Protein AF-A0A7S0NUL5-F1 (afdb_monomer_lite)

Foldseek 3Di:
DDDDDDDPPPPDDPDDQADWDQDPVRATQAAQLFFADDQDPVRAGHGSRAQAVVSLVNLVCQQVVDPDHLVSHDPNNNVNQCQLLPPDGRHNVSSVQSVLLNVFLDWGFPDWDWDCVVFAAQDPFWTKIKTFTAGSNRWQADDQKWKKKKKQAQADKDWPFWAWDDQPPFDPSITMTTFDDPDRRMTMTIIAGPRGDHAQDKIFMKMKMAGADPVRDTDLSNIRTRQFGRRCSTVVVVGYDDGPDMDTHHHDDDPPDPPPDPPDPDPDDDDDDDDDDDDDDDDDDDDDDDDDDDDD

pLDDT: mean 85.85, std 15.14, range [36.53, 98.69]

Secondary structure (DSSP, 8-state):
--PPP--------PPPPPPPEEPTTS-EE-STT----PBPTTSPBPP-S---HHHHHHHHHHHTTSS--GGGB-HHHHTTS-SS---SS--HHHHHHHHHHHTTS--EEEEEEEE-TT--TT--PPEEEEEEEE-TTSPBP-SSEEEEEEEE-SSPEEEEESEEE--TTPPTTEEEEEPEEEETTEEEEEEEETT-PPTT-EEEEEEEEEE--TTS---GGGEEEES---SHHHHTTT-----SEEEE-PPPPPP-PPPPPPPPPPPPPPPPPPPPPPPPPPPPPPPPPPPPPPP-

Radius of gyration: 41.22 Å; chains: 1; bounding box: 89×115×152 Å

Organism: NCBI:txid127549

Sequence (296 aa):
SSVKPSASRHRSRRRLAPTCSVASDGCQSGRYGDLAGAVGTDGRILTDCDFTAIDVLVAQVLSYNRTLFAQDLCPFSQTQLDPDRDGIPATLRDSRYLQLTVARKFRFLANATLDCSNVFGRSQNDAVVTVLLLDDQTEPVTSRTTVRMELDVADELVYSVGSSITVPGSRVGSAFAAAASVEPGVFSIAARPSGGWIASSMFRVAILVETFTFSGTSEALRRFPFLGSSDPIYSSLGYSFEPLLSCNVPPASPPSIPPSLPPVAPPPSPPPSSPPSPLPPPPSPPPPSPPPSPPP

Structure (mmCIF, N/CA/C/O backbone):
data_AF-A0A7S0NUL5-F1
#
_entry.id   AF-A0A7S0NUL5-F1
#
loop_
_atom_site.group_PDB
_atom_site.id
_atom_site.type_symbol
_atom_site.label_atom_id
_atom_site.label_alt_id
_atom_site.label_comp_id
_atom_site.label_asym_id
_atom_site.label_entity_id
_atom_site.label_seq_id
_atom_site.pdbx_PDB_ins_code
_atom_site.Cartn_x
_atom_site.Cartn_y
_atom_site.Cartn_z
_atom_site.occupancy
_atom_site.B_iso_or_equiv
_atom_site.auth_seq_id
_atom_site.auth_comp_id
_atom_site.auth_asym_id
_atom_site.auth_atom_id
_atom_site.pdbx_PDB_model_num
ATOM 1 N N . SER A 1 1 ? -56.237 34.164 5.771 1.00 43.00 1 SER A N 1
ATOM 2 C CA . SER A 1 1 ? -56.060 32.729 5.490 1.00 43.00 1 SER A CA 1
ATOM 3 C C . SER A 1 1 ? -54.811 32.522 4.658 1.00 43.00 1 SER A C 1
ATOM 5 O O . SER A 1 1 ? -54.800 32.934 3.510 1.00 43.00 1 SER A O 1
ATOM 7 N N . SER A 1 2 ? -53.746 31.962 5.231 1.00 36.53 2 SER A N 1
ATOM 8 C CA . SER A 1 2 ? -52.621 31.445 4.445 1.00 36.53 2 SER A CA 1
ATOM 9 C C . SER A 1 2 ? -51.970 30.310 5.229 1.00 36.53 2 SER A C 1
ATOM 11 O O . SER A 1 2 ? -51.510 30.494 6.355 1.00 36.53 2 SER A O 1
ATOM 13 N N . VAL A 1 3 ? -52.073 29.111 4.667 1.00 38.88 3 VAL A N 1
ATOM 14 C CA . VAL A 1 3 ? -51.646 27.839 5.248 1.00 38.88 3 VAL A CA 1
ATOM 15 C C . VAL A 1 3 ? -50.138 27.700 5.032 1.00 38.88 3 VAL A C 1
ATOM 17 O O . VAL A 1 3 ? -49.668 27.756 3.899 1.00 38.88 3 VAL A O 1
ATOM 20 N N . LYS A 1 4 ? -49.369 27.517 6.113 1.00 38.62 4 LYS A N 1
ATOM 21 C CA . LYS A 1 4 ? -47.953 27.120 6.041 1.00 38.62 4 LYS A CA 1
ATOM 22 C C . LYS A 1 4 ? -47.855 25.666 5.559 1.00 38.62 4 LYS A C 1
ATOM 24 O O . LYS A 1 4 ? -48.484 24.809 6.182 1.00 38.62 4 LYS A O 1
ATOM 29 N N . PRO A 1 5 ? -47.034 25.338 4.546 1.00 37.69 5 PRO A N 1
ATOM 30 C CA . PRO A 1 5 ? -46.708 23.952 4.256 1.00 37.69 5 PRO A CA 1
ATOM 31 C C . PRO A 1 5 ? -45.804 23.401 5.361 1.00 37.69 5 PRO A C 1
ATOM 33 O O . PRO A 1 5 ? -44.752 23.961 5.675 1.00 37.69 5 PRO A O 1
ATOM 36 N N . SER A 1 6 ? -46.241 22.296 5.956 1.00 39.53 6 SER A N 1
ATOM 37 C CA . SER A 1 6 ? -45.456 21.478 6.872 1.00 39.53 6 SER A CA 1
ATOM 38 C C . SER A 1 6 ? -44.320 20.817 6.091 1.00 39.53 6 SER A C 1
ATOM 40 O O . SER A 1 6 ? -44.562 19.987 5.214 1.00 39.53 6 SER A O 1
ATOM 42 N N . ALA A 1 7 ? -43.077 21.199 6.384 1.00 39.69 7 ALA A N 1
ATOM 43 C CA . ALA A 1 7 ? -41.907 20.514 5.858 1.00 39.69 7 ALA A CA 1
ATOM 44 C C . ALA A 1 7 ? -41.810 19.132 6.519 1.00 39.69 7 ALA A C 1
ATOM 46 O O . ALA A 1 7 ? -41.448 18.997 7.690 1.00 39.69 7 ALA A O 1
ATOM 47 N N . SER A 1 8 ? -42.171 18.108 5.746 1.00 40.00 8 SER A N 1
ATOM 48 C CA . SER A 1 8 ? -41.929 16.699 6.040 1.00 40.00 8 SER A CA 1
ATOM 49 C C . SER A 1 8 ? -40.471 16.503 6.465 1.00 40.00 8 SER A C 1
ATOM 51 O O . SER A 1 8 ? -39.541 16.694 5.679 1.00 40.00 8 SER A O 1
ATOM 53 N N . ARG A 1 9 ? -40.263 16.141 7.736 1.00 38.66 9 ARG A N 1
ATOM 54 C CA . ARG A 1 9 ? -38.973 15.665 8.239 1.00 38.66 9 ARG A CA 1
ATOM 55 C C . ARG A 1 9 ? -38.607 14.408 7.456 1.00 38.66 9 ARG A C 1
ATOM 57 O O . ARG A 1 9 ? -39.158 13.340 7.720 1.00 38.66 9 ARG A O 1
ATOM 64 N N . HIS A 1 10 ? -37.635 14.520 6.553 1.00 36.78 10 HIS A N 1
ATOM 65 C CA . HIS A 1 10 ? -36.875 13.369 6.084 1.00 36.78 10 HIS A CA 1
ATOM 66 C C . HIS A 1 10 ? -36.271 12.677 7.311 1.00 36.78 10 HIS A C 1
ATOM 68 O O . HIS A 1 10 ? -35.262 13.110 7.866 1.00 36.78 10 HIS A O 1
ATOM 74 N N . ARG A 1 11 ? -36.930 11.609 7.776 1.00 40.19 11 ARG A N 1
ATOM 75 C CA . ARG A 1 11 ? -36.337 10.656 8.707 1.00 40.19 11 ARG A CA 1
ATOM 76 C C . ARG A 1 11 ? -35.110 10.090 8.007 1.00 40.19 11 ARG A C 1
ATOM 78 O O . ARG A 1 11 ? -35.237 9.317 7.061 1.00 40.19 11 ARG A O 1
ATOM 85 N N . SER A 1 12 ? -33.942 10.524 8.472 1.00 39.41 12 SER A N 1
ATOM 86 C CA . SER A 1 12 ? -32.665 9.863 8.234 1.00 39.41 12 SER A CA 1
ATOM 87 C C . SER A 1 12 ? -32.884 8.355 8.345 1.00 39.41 12 SER A C 1
ATOM 89 O O . SER A 1 12 ? -33.374 7.876 9.374 1.00 39.41 12 SER A O 1
ATOM 91 N N . ARG A 1 13 ? -32.614 7.618 7.260 1.00 39.19 13 ARG A N 1
ATOM 92 C CA . ARG A 1 13 ? -32.556 6.156 7.300 1.00 39.19 13 ARG A CA 1
ATOM 93 C C . ARG A 1 13 ? -31.579 5.809 8.421 1.00 39.19 13 ARG A C 1
ATOM 95 O O . ARG A 1 13 ? -30.399 6.134 8.309 1.00 39.19 13 ARG A O 1
ATOM 102 N N . ARG A 1 14 ? -32.070 5.197 9.506 1.00 37.50 14 ARG A N 1
ATOM 103 C CA . ARG A 1 14 ? -31.206 4.548 10.500 1.00 37.50 14 ARG A CA 1
ATOM 104 C C . ARG A 1 14 ? -30.257 3.654 9.708 1.00 37.50 14 ARG A C 1
ATOM 106 O O . ARG A 1 14 ? -30.735 2.761 9.009 1.00 37.50 14 ARG A O 1
ATOM 113 N N . ARG A 1 15 ? -28.952 3.941 9.764 1.00 47.72 15 ARG A N 1
ATOM 114 C CA . ARG A 1 15 ? -27.935 2.985 9.322 1.00 47.72 15 ARG A CA 1
ATOM 115 C C . ARG A 1 15 ? -28.247 1.685 10.055 1.00 47.72 15 ARG A C 1
ATOM 117 O O . ARG A 1 15 ? -28.411 1.704 11.274 1.00 47.72 15 ARG A O 1
ATOM 124 N N . LEU A 1 16 ? -28.446 0.609 9.301 1.00 47.03 16 LEU A N 1
ATOM 125 C CA . LEU A 1 16 ? -28.476 -0.727 9.880 1.00 47.03 16 LEU A CA 1
ATOM 126 C C . LEU A 1 16 ? -27.149 -0.897 10.627 1.00 47.03 16 LEU A C 1
ATOM 128 O O . LEU A 1 16 ? -26.118 -0.447 10.123 1.00 47.03 16 LEU A O 1
ATOM 132 N N . ALA A 1 17 ? -27.201 -1.438 11.845 1.00 52.81 17 ALA A N 1
ATOM 133 C CA . ALA A 1 17 ? -25.989 -1.729 12.598 1.00 52.81 17 ALA A CA 1
ATOM 134 C C . ALA A 1 17 ? -25.064 -2.596 11.723 1.00 52.81 17 ALA A C 1
ATOM 136 O O . ALA A 1 17 ? -25.581 -3.449 10.987 1.00 52.81 17 ALA A O 1
ATOM 137 N N . PRO A 1 18 ? -23.743 -2.355 11.739 1.00 60.75 18 PRO A N 1
ATOM 138 C CA . PRO A 1 18 ? -22.811 -3.205 11.014 1.00 60.75 18 PRO A CA 1
ATOM 139 C C . PRO A 1 18 ? -23.026 -4.671 11.417 1.00 60.75 18 PRO A C 1
ATOM 141 O O . PRO A 1 18 ? -23.327 -4.978 12.569 1.00 60.75 18 PRO A O 1
ATOM 144 N N . THR A 1 19 ? -22.982 -5.570 10.434 1.00 63.25 19 THR A N 1
ATOM 145 C CA . THR A 1 19 ? -23.211 -7.004 10.645 1.00 63.25 19 THR A CA 1
ATOM 146 C C . THR A 1 19 ? -21.871 -7.713 10.652 1.00 63.25 19 THR A C 1
ATOM 148 O O . THR A 1 19 ? -21.151 -7.690 9.661 1.00 63.25 19 THR A O 1
ATOM 151 N N . CYS A 1 20 ? -21.551 -8.332 11.780 1.00 71.69 20 CYS A N 1
ATOM 152 C CA . CYS A 1 20 ? -20.354 -9.135 11.962 1.00 71.69 20 CYS A CA 1
ATOM 153 C C . CYS A 1 20 ? -20.561 -10.532 11.390 1.00 71.69 20 CYS A C 1
ATOM 155 O O . CYS A 1 20 ? -21.617 -11.138 11.601 1.00 71.69 20 CYS A O 1
ATOM 157 N N . SER A 1 21 ? -19.530 -11.099 10.776 1.00 72.75 21 SER A N 1
ATOM 158 C CA . SER A 1 21 ? -19.430 -12.556 10.677 1.00 72.75 21 SER A CA 1
ATOM 159 C C . SER A 1 21 ? -18.794 -13.099 11.953 1.00 72.75 21 SER A C 1
ATOM 161 O O . SER A 1 21 ? -17.756 -12.612 12.385 1.00 72.75 21 SER A O 1
ATOM 163 N N . VAL A 1 22 ? -19.415 -14.103 12.569 1.00 72.06 22 VAL A N 1
ATOM 164 C CA . VAL A 1 22 ? -18.827 -14.818 13.710 1.00 72.06 22 VAL A CA 1
ATOM 165 C C . VAL A 1 22 ? -17.997 -15.970 13.154 1.00 72.06 22 VAL A C 1
ATOM 167 O O . VAL A 1 22 ? -18.531 -16.846 12.471 1.00 72.06 22 VAL A O 1
ATOM 170 N N . ALA A 1 23 ? -16.696 -15.955 13.412 1.00 67.75 23 ALA A N 1
ATOM 171 C CA . ALA A 1 23 ? -15.797 -17.051 13.101 1.00 67.75 23 ALA A CA 1
ATOM 172 C C . ALA A 1 23 ? -16.013 -18.233 14.064 1.00 67.75 23 ALA A C 1
ATOM 174 O O . ALA A 1 23 ? -16.648 -18.126 15.115 1.00 67.75 23 ALA A O 1
ATOM 175 N N . SER A 1 24 ? -15.497 -19.404 13.689 1.00 64.50 24 SER A N 1
ATOM 176 C CA . SER A 1 24 ? -15.680 -20.655 14.440 1.00 64.50 24 SER A CA 1
ATOM 177 C C . SER A 1 24 ? -15.053 -20.651 15.838 1.00 64.50 24 SER A C 1
ATOM 179 O O . SER A 1 24 ? -15.410 -21.480 16.668 1.00 64.50 24 SER A O 1
ATOM 181 N N . ASP A 1 25 ? -14.123 -19.736 16.100 1.00 66.12 25 ASP A N 1
ATOM 182 C CA . ASP A 1 25 ? -13.497 -19.495 17.403 1.00 66.12 25 ASP A CA 1
ATOM 183 C C . ASP A 1 25 ? -14.331 -18.562 18.306 1.00 66.12 25 ASP A C 1
ATOM 185 O O . ASP A 1 25 ? -13.874 -18.161 19.374 1.00 66.12 25 ASP A O 1
ATOM 189 N N . GLY A 1 26 ? -15.554 -18.209 17.886 1.00 68.81 26 GLY A N 1
ATOM 190 C CA . GLY A 1 26 ? -16.443 -17.289 18.596 1.00 68.81 26 GLY A CA 1
ATOM 191 C C . GLY A 1 26 ? -16.075 -15.816 18.415 1.00 68.81 26 GLY A C 1
ATOM 192 O O . GLY A 1 26 ? -16.783 -14.946 18.925 1.00 68.81 26 GLY A O 1
ATOM 193 N N . CYS A 1 27 ? -15.004 -15.524 17.675 1.00 75.19 27 CYS A N 1
ATOM 194 C CA . CYS A 1 27 ? -14.555 -14.167 17.429 1.00 75.19 27 CYS A CA 1
ATOM 195 C C . CYS A 1 27 ? -15.312 -13.571 16.249 1.00 75.19 27 CYS A C 1
ATOM 197 O O . CYS A 1 27 ? -15.549 -14.218 15.232 1.00 75.19 27 CYS A O 1
ATOM 199 N N . GLN A 1 28 ? -15.725 -12.321 16.390 1.00 75.38 28 GLN A N 1
ATOM 200 C CA . GLN A 1 28 ? -16.365 -11.590 15.309 1.00 75.38 28 GLN A CA 1
ATOM 201 C C . GLN A 1 28 ? -15.275 -11.007 14.402 1.00 75.38 28 GLN A C 1
ATOM 203 O O . GLN A 1 28 ? -14.283 -10.466 14.886 1.00 75.38 28 GLN A O 1
ATOM 208 N N . SER A 1 29 ? -15.418 -11.165 13.085 1.00 76.31 29 SER A N 1
ATOM 209 C CA . SER A 1 29 ? -14.684 -10.344 12.126 1.00 76.31 29 SER A CA 1
ATOM 210 C C . SER A 1 29 ? -15.486 -9.073 11.887 1.00 76.31 29 SER A C 1
ATOM 212 O O . SER A 1 29 ? -16.560 -9.090 11.275 1.00 76.31 29 SER A O 1
ATOM 214 N N . GLY A 1 30 ? -14.975 -7.994 12.473 1.00 78.50 30 GLY A N 1
ATOM 215 C CA . GLY A 1 30 ? -15.523 -6.653 12.379 1.00 78.50 30 GLY A CA 1
ATOM 216 C C . GLY A 1 30 ? -14.948 -5.870 11.204 1.00 78.50 30 GLY A C 1
ATOM 217 O O . GLY A 1 30 ? -14.526 -6.421 10.183 1.00 78.50 30 GLY A O 1
ATOM 218 N N . ARG A 1 31 ? -14.946 -4.549 11.353 1.00 89.94 31 ARG A N 1
ATOM 219 C CA . ARG A 1 31 ? -14.348 -3.631 10.381 1.00 89.94 31 ARG A CA 1
ATOM 220 C C . ARG A 1 31 ? -12.826 -3.621 10.507 1.00 89.94 31 ARG A C 1
ATOM 222 O O . ARG A 1 31 ? -12.270 -3.967 11.543 1.00 89.94 31 ARG A O 1
ATOM 229 N N . TYR A 1 32 ? -12.132 -3.199 9.455 1.00 92.12 32 TYR A N 1
ATOM 230 C CA . TYR A 1 32 ? -10.706 -2.908 9.569 1.00 92.12 32 TYR A CA 1
ATOM 231 C C . TYR A 1 32 ? -10.474 -1.829 10.634 1.00 92.12 32 TYR A C 1
ATOM 233 O O . TYR A 1 32 ? -11.201 -0.835 10.686 1.00 92.12 32 TYR A O 1
ATOM 241 N N . GLY A 1 33 ? -9.459 -2.039 11.473 1.00 92.88 33 GLY A N 1
ATOM 242 C CA . GLY A 1 33 ? -9.142 -1.167 12.606 1.00 92.88 33 GLY A CA 1
ATOM 243 C C . GLY A 1 33 ? -10.024 -1.345 13.847 1.00 92.88 33 GLY A C 1
ATOM 244 O O . GLY A 1 33 ? -9.839 -0.594 14.799 1.00 92.88 33 GLY A O 1
ATOM 245 N N . ASP A 1 34 ? -10.954 -2.300 13.847 1.00 92.81 34 ASP A N 1
ATOM 246 C CA . ASP A 1 34 ? -11.822 -2.612 14.986 1.00 92.81 34 ASP A CA 1
ATOM 247 C C . ASP A 1 34 ? -11.070 -3.418 16.058 1.00 92.81 34 ASP A C 1
ATOM 249 O O . ASP A 1 34 ? -10.540 -4.515 15.823 1.00 92.81 34 ASP A O 1
ATOM 253 N N . LEU A 1 35 ? -10.995 -2.826 17.245 1.00 91.81 35 LEU A N 1
ATOM 254 C CA . LEU A 1 35 ? -10.219 -3.302 18.387 1.00 91.81 35 LEU A CA 1
ATOM 255 C C . LEU A 1 35 ? -11.049 -3.358 19.672 1.00 91.81 35 LEU A C 1
ATOM 257 O O . LEU A 1 35 ? -10.564 -3.870 20.684 1.00 91.81 35 LEU A O 1
ATOM 261 N N . ALA A 1 36 ? -12.252 -2.788 19.667 1.00 87.88 36 ALA A N 1
ATOM 262 C CA . ALA A 1 36 ? -13.074 -2.607 20.847 1.00 87.88 36 ALA A CA 1
ATOM 263 C C . ALA A 1 36 ? -14.368 -3.417 20.770 1.00 87.88 36 ALA A C 1
ATOM 265 O O . ALA A 1 36 ? -14.909 -3.693 19.709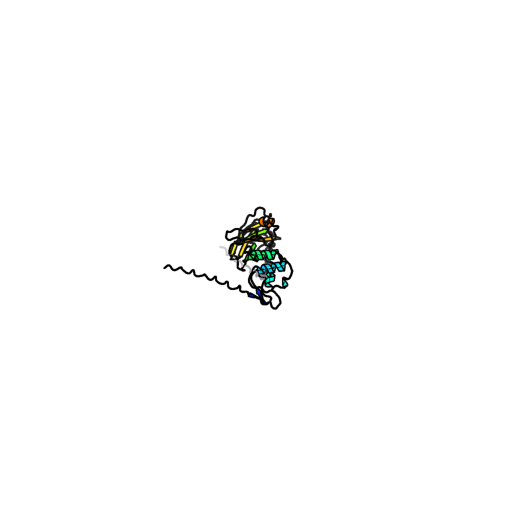 1.00 87.88 36 ALA A O 1
ATOM 266 N N . GLY A 1 37 ? -14.901 -3.754 21.940 1.00 85.62 37 GLY A N 1
ATOM 267 C CA . GLY A 1 37 ? -16.219 -4.353 22.062 1.00 85.62 37 GLY A CA 1
ATOM 268 C C . GLY A 1 37 ? -16.417 -5.025 23.411 1.00 85.62 37 GLY A C 1
ATOM 269 O O . GLY A 1 37 ? -15.846 -4.613 24.424 1.00 85.62 37 GLY A O 1
ATOM 270 N N . ALA A 1 38 ? -17.296 -6.024 23.451 1.00 83.50 38 ALA A N 1
ATOM 271 C CA . ALA A 1 38 ? -17.649 -6.711 24.688 1.00 83.50 38 ALA A CA 1
ATOM 272 C C . ALA A 1 38 ? -16.575 -7.725 25.107 1.00 83.50 38 ALA A C 1
ATOM 274 O O . ALA A 1 38 ? -15.900 -8.316 24.269 1.00 83.50 38 ALA A O 1
ATOM 275 N N . VAL A 1 39 ? -16.466 -7.987 26.410 1.00 84.25 39 VAL A N 1
ATOM 276 C CA . VAL A 1 39 ? -15.623 -9.075 26.919 1.00 84.25 39 VAL A CA 1
ATOM 277 C C . VAL A 1 39 ? -16.350 -10.406 26.712 1.00 84.25 39 VAL A C 1
ATOM 279 O O . VAL A 1 39 ? -17.460 -10.603 27.213 1.00 84.25 39 VAL A O 1
ATOM 282 N N . GLY A 1 40 ? -15.732 -11.303 25.950 1.00 81.25 40 GLY A N 1
ATOM 283 C CA . GLY A 1 40 ? -16.182 -12.663 25.706 1.00 81.25 40 GLY A CA 1
ATOM 284 C C . GLY A 1 40 ? -16.107 -13.535 26.957 1.00 81.25 40 GLY A C 1
ATOM 285 O O . GLY A 1 40 ? -15.482 -13.200 27.963 1.00 81.25 40 GLY A O 1
ATOM 286 N N . THR A 1 41 ? -16.743 -14.704 26.900 1.00 81.38 41 THR A N 1
ATOM 287 C CA . THR A 1 41 ? -16.742 -15.666 28.015 1.00 81.38 41 THR A CA 1
ATOM 288 C C . THR A 1 41 ? -15.356 -16.239 28.320 1.00 81.38 41 THR A C 1
ATOM 290 O O . THR A 1 41 ? -15.145 -16.763 29.408 1.00 81.38 41 THR A O 1
ATOM 293 N N . ASP A 1 42 ? -14.422 -16.148 27.371 1.00 79.94 42 ASP A N 1
ATOM 294 C CA . ASP A 1 42 ? -13.011 -16.512 27.524 1.00 79.94 42 ASP A CA 1
ATOM 295 C C . ASP A 1 42 ? -12.147 -15.362 28.082 1.00 79.94 42 ASP A C 1
ATOM 297 O O . ASP A 1 42 ? -10.935 -15.513 28.215 1.00 79.94 42 ASP A O 1
ATOM 301 N N . GLY A 1 43 ? -12.763 -14.225 28.429 1.00 82.81 43 GLY A N 1
ATOM 302 C CA . GLY A 1 43 ? -12.094 -13.050 28.982 1.00 82.81 43 GLY A CA 1
ATOM 303 C C . GLY A 1 43 ? -11.467 -12.120 27.941 1.00 82.81 43 GLY A C 1
ATOM 304 O O . GLY A 1 43 ? -10.930 -11.085 28.331 1.00 82.81 43 GLY A O 1
ATOM 305 N N . ARG A 1 44 ? -11.545 -12.443 26.642 1.00 85.75 44 ARG A N 1
ATOM 306 C CA . ARG A 1 44 ? -10.996 -11.596 25.573 1.00 85.75 44 ARG A CA 1
ATOM 307 C C . ARG A 1 44 ? -11.963 -10.505 25.140 1.00 85.75 44 ARG A C 1
ATOM 309 O O . ARG A 1 44 ? -13.174 -10.685 25.194 1.00 85.75 44 ARG A O 1
ATOM 316 N N . ILE A 1 45 ? -11.439 -9.390 24.647 1.00 83.06 45 ILE A N 1
ATOM 317 C CA . ILE A 1 45 ? -12.229 -8.339 24.003 1.00 83.06 45 ILE A CA 1
ATOM 318 C C . ILE A 1 45 ? -12.615 -8.808 22.594 1.00 83.06 45 ILE A C 1
ATOM 320 O O . ILE A 1 45 ? -11.755 -9.070 21.749 1.00 83.06 45 ILE A O 1
ATOM 324 N N . LEU A 1 46 ? -13.920 -8.941 22.367 1.00 83.19 46 LEU A N 1
ATOM 325 C CA . LEU A 1 46 ? -14.537 -9.165 21.062 1.00 83.19 46 LEU A CA 1
ATOM 326 C C . LEU A 1 46 ? -14.695 -7.830 20.330 1.00 83.19 46 LEU A C 1
ATOM 328 O O . LEU A 1 46 ? -14.756 -6.787 20.973 1.00 83.19 46 LEU A O 1
ATOM 332 N N . THR A 1 47 ? -14.834 -7.875 19.010 1.00 83.38 47 THR A N 1
ATOM 333 C CA . THR A 1 47 ? -15.145 -6.697 18.189 1.00 83.38 47 THR A CA 1
ATOM 334 C C . THR A 1 47 ? -16.613 -6.299 18.320 1.00 83.38 47 THR A C 1
ATOM 336 O O . THR A 1 47 ? -17.478 -7.176 18.423 1.00 83.38 47 THR A O 1
ATOM 339 N N . ASP A 1 48 ? -16.920 -5.005 18.255 1.00 85.19 48 ASP A N 1
ATOM 340 C CA . ASP A 1 48 ? -18.292 -4.490 18.146 1.00 85.19 48 ASP A CA 1
ATOM 341 C C . ASP A 1 48 ? -18.731 -4.213 16.695 1.00 85.19 48 ASP A C 1
ATOM 343 O O . ASP A 1 48 ? -19.888 -3.851 16.447 1.00 85.19 48 ASP A O 1
ATOM 347 N N . CYS A 1 49 ? -17.836 -4.486 15.739 1.00 85.25 49 CYS A N 1
ATOM 348 C CA . CYS A 1 49 ? -18.020 -4.369 14.293 1.00 85.25 49 CYS A CA 1
ATOM 349 C C . CYS A 1 49 ? -18.185 -2.949 13.795 1.00 85.25 49 CYS A C 1
ATOM 351 O O . CYS A 1 49 ? -18.560 -2.739 12.634 1.00 85.25 49 CYS A O 1
ATOM 353 N N . ASP A 1 50 ? -17.880 -1.973 14.638 1.00 88.06 50 ASP A N 1
ATOM 354 C CA . ASP A 1 50 ? -17.742 -0.601 14.231 1.00 88.06 50 ASP A CA 1
ATOM 355 C C . ASP A 1 50 ? -16.286 -0.156 14.359 1.00 88.06 50 ASP A C 1
ATOM 357 O O . ASP A 1 50 ? -15.535 -0.617 15.204 1.00 88.06 50 ASP A O 1
ATOM 361 N N . PHE A 1 51 ? -15.873 0.749 13.477 1.00 92.69 51 PHE A N 1
ATOM 362 C CA . PHE A 1 51 ? -14.565 1.380 13.594 1.00 92.69 51 PHE A CA 1
ATOM 363 C C . PHE A 1 51 ? -14.765 2.834 13.996 1.00 92.69 51 PHE A C 1
ATOM 365 O O . PHE A 1 51 ? -15.290 3.657 13.236 1.00 92.69 51 PHE A O 1
ATOM 372 N N . THR A 1 52 ? -14.373 3.146 15.226 1.00 93.69 52 THR A N 1
ATOM 373 C CA . THR A 1 52 ? -14.682 4.401 15.901 1.00 93.69 52 THR A CA 1
ATOM 374 C C . THR A 1 52 ? -13.470 4.972 16.641 1.00 93.69 52 THR A C 1
ATOM 376 O O . THR A 1 52 ? -12.358 4.449 16.629 1.00 93.69 52 THR A O 1
ATOM 379 N N . ALA A 1 53 ? -13.675 6.100 17.324 1.00 94.56 53 ALA A N 1
ATOM 380 C CA . ALA A 1 53 ? -12.655 6.674 18.196 1.00 94.56 53 ALA A CA 1
ATOM 381 C C . ALA A 1 53 ? -12.364 5.814 19.445 1.00 94.56 53 ALA A C 1
ATOM 383 O O . ALA A 1 53 ? -11.334 6.029 20.084 1.00 94.56 53 ALA A O 1
ATOM 384 N N . ILE A 1 54 ? -13.244 4.872 19.808 1.00 93.62 54 ILE A N 1
ATOM 385 C CA . ILE A 1 54 ? -13.010 3.958 20.935 1.00 93.62 54 ILE A CA 1
ATOM 386 C C . ILE A 1 54 ? -11.895 2.971 20.572 1.00 93.62 54 ILE A C 1
ATOM 388 O O . ILE A 1 54 ? -10.991 2.766 21.376 1.00 93.62 54 ILE A O 1
ATOM 392 N N . ASP A 1 55 ? -11.879 2.462 19.342 1.00 94.31 55 ASP A N 1
ATOM 393 C CA . ASP A 1 55 ? -10.825 1.578 18.828 1.00 94.31 55 ASP A CA 1
ATOM 394 C C . ASP A 1 55 ? -9.458 2.259 18.834 1.00 94.31 55 ASP A C 1
ATOM 396 O O . ASP A 1 55 ? -8.454 1.687 19.253 1.00 94.31 55 ASP A O 1
ATOM 400 N N . VAL A 1 56 ? -9.429 3.542 18.463 1.00 95.38 56 VAL A N 1
ATOM 401 C CA . VAL A 1 56 ? -8.222 4.374 18.546 1.00 95.38 56 VAL A CA 1
ATOM 402 C C . VAL A 1 56 ? -7.718 4.463 19.988 1.00 95.38 56 VAL A C 1
ATOM 404 O O . VAL A 1 56 ? -6.514 4.366 20.221 1.00 95.38 56 VAL A O 1
ATOM 407 N N . LEU A 1 57 ? -8.615 4.632 20.964 1.00 92.75 57 LEU A N 1
ATOM 408 C CA . LEU A 1 57 ? -8.240 4.660 22.377 1.00 92.75 57 LEU A CA 1
ATOM 409 C C . LEU A 1 57 ? -7.689 3.302 22.835 1.00 92.75 57 LEU A C 1
ATOM 411 O O . LEU A 1 57 ? -6.683 3.270 23.543 1.00 92.75 57 LEU A O 1
ATOM 415 N N . VAL A 1 58 ? -8.295 2.193 22.401 1.00 92.25 58 VAL A N 1
ATOM 416 C CA . VAL A 1 58 ? -7.790 0.838 22.676 1.00 92.25 58 VAL A CA 1
ATOM 417 C C . VAL A 1 58 ? -6.377 0.664 22.110 1.00 92.25 58 VAL A C 1
ATOM 419 O O . VAL A 1 58 ? -5.472 0.277 22.852 1.00 92.25 58 VAL A O 1
ATOM 422 N N . ALA A 1 59 ? -6.144 1.051 20.852 1.00 93.56 59 ALA A N 1
ATOM 423 C CA . ALA A 1 59 ? -4.815 1.029 20.237 1.00 93.56 59 ALA A CA 1
ATOM 424 C C . ALA A 1 59 ? -3.788 1.863 21.019 1.00 93.56 59 ALA A C 1
ATOM 426 O O . ALA A 1 59 ? -2.656 1.425 21.221 1.00 93.56 59 ALA A O 1
ATOM 427 N N . GLN A 1 60 ? -4.169 3.053 21.499 1.00 92.81 60 GLN A N 1
ATOM 428 C CA . GLN A 1 60 ? -3.293 3.891 22.325 1.00 92.81 60 GLN A CA 1
ATOM 429 C C . GLN A 1 60 ? -2.931 3.204 23.645 1.00 92.81 60 GLN A C 1
ATOM 431 O O . GLN A 1 60 ? -1.765 3.205 24.030 1.00 92.81 60 GLN A O 1
ATOM 436 N N . VAL A 1 61 ? -3.900 2.596 24.336 1.00 90.88 61 VAL A N 1
ATOM 437 C CA . VAL A 1 61 ? -3.650 1.875 25.596 1.00 90.88 61 VAL A CA 1
ATOM 438 C C . VAL A 1 61 ? -2.703 0.691 25.379 1.00 90.88 61 VAL A C 1
ATOM 440 O O . VAL A 1 61 ? -1.772 0.520 26.172 1.00 90.88 61 VAL A O 1
ATOM 443 N N . LEU A 1 62 ? -2.895 -0.068 24.294 1.00 90.25 62 LEU A N 1
ATOM 444 C CA . LEU A 1 62 ? -2.011 -1.165 23.880 1.00 90.25 62 LEU A CA 1
ATOM 445 C C . LEU A 1 62 ? -0.592 -0.673 23.587 1.00 90.25 62 LEU A C 1
ATOM 447 O O . LEU A 1 62 ? 0.370 -1.243 24.088 1.00 90.25 62 LEU A O 1
ATOM 451 N N . SER A 1 63 ? -0.461 0.447 22.874 1.00 87.44 63 SER A N 1
ATOM 452 C CA . SER A 1 63 ? 0.838 1.051 22.533 1.00 87.44 63 SER A CA 1
ATOM 453 C C . SER A 1 63 ? 1.676 1.426 23.761 1.00 87.44 63 SER A C 1
ATOM 455 O O . SER A 1 63 ? 2.899 1.520 23.684 1.00 87.44 63 SER A O 1
ATOM 457 N N . TYR A 1 64 ? 1.026 1.676 24.903 1.00 84.38 64 TYR A N 1
ATOM 458 C CA . TYR A 1 64 ? 1.697 1.976 26.167 1.00 84.38 64 TYR A CA 1
ATOM 459 C C . TYR A 1 64 ? 1.895 0.746 27.072 1.00 84.38 64 TYR A C 1
ATOM 461 O O . TYR A 1 64 ? 2.465 0.913 28.152 1.00 84.38 64 TYR A O 1
ATOM 469 N N . ASN A 1 65 ? 1.431 -0.452 26.680 1.00 72.38 65 ASN A N 1
ATOM 470 C CA . ASN A 1 65 ? 1.519 -1.712 27.441 1.00 72.38 65 ASN A CA 1
ATOM 471 C C . ASN A 1 65 ? 1.150 -1.567 28.930 1.00 72.38 65 ASN A C 1
ATOM 473 O O . ASN A 1 65 ? 1.838 -2.079 29.815 1.00 72.38 65 ASN A O 1
ATOM 477 N N . ARG A 1 66 ? 0.090 -0.807 29.234 1.00 70.94 66 ARG A N 1
ATOM 478 C CA . ARG A 1 66 ? -0.264 -0.495 30.630 1.00 70.94 66 ARG A CA 1
ATOM 479 C C . ARG A 1 66 ? -1.189 -1.521 31.261 1.00 70.94 66 ARG A C 1
ATOM 481 O O . ARG A 1 66 ? -0.865 -2.086 32.298 1.00 70.94 66 ARG A O 1
ATOM 488 N N . THR A 1 67 ? -2.372 -1.681 30.682 1.00 75.94 67 THR A N 1
ATOM 489 C CA . THR A 1 67 ? -3.485 -2.428 31.296 1.00 75.94 67 THR A CA 1
ATOM 490 C C . THR A 1 67 ? -4.159 -3.394 30.334 1.00 75.94 67 THR A C 1
ATOM 492 O O . THR A 1 67 ? -5.082 -4.089 30.738 1.00 75.94 67 THR A O 1
ATOM 495 N N . LEU A 1 68 ? -3.736 -3.396 29.073 1.00 81.94 68 LEU A N 1
ATOM 496 C CA . LEU A 1 68 ? -4.267 -4.238 28.017 1.00 81.94 68 LEU A CA 1
ATOM 497 C C . LEU A 1 68 ? -3.100 -4.687 27.145 1.00 81.94 68 LEU A C 1
ATOM 499 O O . LEU A 1 68 ? -2.185 -3.896 26.897 1.00 81.94 68 LEU A O 1
ATOM 503 N N . PHE A 1 69 ? -3.156 -5.926 26.680 1.00 86.44 69 PHE A N 1
ATOM 504 C CA . PHE A 1 69 ? -2.164 -6.531 25.808 1.00 86.44 69 PHE A CA 1
ATOM 505 C C . PHE A 1 69 ? -2.827 -7.146 24.572 1.00 86.44 69 PHE A C 1
ATOM 507 O O . PHE A 1 69 ? -4.016 -7.453 24.573 1.00 86.44 69 PHE A O 1
ATOM 514 N N . ALA A 1 70 ? -2.051 -7.362 23.507 1.00 87.94 70 ALA A N 1
ATOM 515 C CA . ALA A 1 70 ? -2.577 -7.896 22.250 1.00 87.94 70 ALA A CA 1
ATOM 516 C C . ALA A 1 70 ? -3.285 -9.254 22.429 1.00 87.94 70 ALA A C 1
ATOM 518 O O . ALA A 1 70 ? -4.323 -9.490 21.817 1.00 87.94 70 ALA A O 1
ATOM 519 N N . GLN A 1 71 ? -2.777 -10.124 23.310 1.00 89.19 71 GLN A N 1
ATOM 520 C CA . GLN A 1 71 ? -3.385 -11.429 23.601 1.00 89.19 71 GLN A CA 1
ATOM 521 C C . GLN A 1 71 ? -4.761 -11.354 24.280 1.00 89.19 71 GLN A C 1
ATOM 523 O O . GLN A 1 71 ? -5.487 -12.352 24.285 1.00 89.19 71 GLN A O 1
ATOM 528 N N . ASP A 1 72 ? -5.108 -10.192 24.839 1.00 89.75 72 ASP A N 1
ATOM 529 C CA . ASP A 1 72 ? -6.413 -9.940 25.449 1.00 89.75 72 ASP A CA 1
ATOM 530 C C . ASP A 1 72 ? -7.473 -9.623 24.383 1.00 89.75 72 ASP A C 1
ATOM 532 O O . ASP A 1 72 ? -8.660 -9.584 24.690 1.00 89.75 72 ASP A O 1
ATOM 536 N N . LEU A 1 73 ? -7.070 -9.405 23.127 1.00 89.81 73 LEU A N 1
ATOM 537 C CA . LEU A 1 73 ? -7.976 -9.193 22.002 1.00 89.81 73 LEU A CA 1
ATOM 538 C C . LEU A 1 73 ? -8.304 -10.504 21.290 1.00 89.81 73 LEU A C 1
ATOM 540 O O . LEU A 1 73 ? -7.511 -11.452 21.275 1.00 89.81 73 LEU A O 1
ATOM 544 N N . CYS A 1 74 ? -9.447 -10.532 20.612 1.00 88.00 74 CYS A N 1
ATOM 545 C CA . CYS A 1 74 ? -9.771 -11.598 19.675 1.00 88.00 74 CYS A CA 1
ATOM 546 C C . CYS A 1 74 ? -8.751 -11.688 18.510 1.00 88.00 74 CYS A C 1
ATOM 548 O O . CYS A 1 74 ? -8.149 -10.672 18.144 1.00 88.00 74 CYS A O 1
ATOM 550 N N . PRO A 1 75 ? -8.550 -12.869 17.882 1.00 88.19 75 PRO A N 1
ATOM 551 C CA . PRO A 1 75 ? -7.566 -13.043 16.811 1.00 88.19 75 PRO A CA 1
ATOM 552 C C . PRO A 1 75 ? -7.763 -12.093 15.628 1.00 88.19 75 PRO A C 1
ATOM 554 O O . PRO A 1 75 ? -6.780 -11.620 15.068 1.00 88.19 75 PRO A O 1
ATOM 557 N N . PHE A 1 76 ? -9.010 -11.758 15.273 1.00 87.69 76 PHE A N 1
ATOM 558 C CA . PHE A 1 76 ? -9.276 -10.759 14.238 1.00 87.69 76 PHE A CA 1
ATOM 559 C C . PHE A 1 76 ? -8.683 -9.395 14.611 1.00 87.69 76 PHE A C 1
ATOM 561 O O . PHE A 1 76 ? -7.863 -8.877 13.856 1.00 87.69 76 PHE A O 1
ATOM 568 N N . SER A 1 77 ? -9.008 -8.842 15.783 1.00 90.88 77 SER A N 1
ATOM 569 C CA . SER A 1 77 ? -8.479 -7.545 16.229 1.00 90.88 77 SER A CA 1
ATOM 570 C C . SER A 1 77 ? -6.960 -7.532 16.352 1.00 90.88 77 SER A C 1
ATOM 572 O O . SER A 1 77 ? -6.339 -6.519 16.053 1.00 90.88 77 SER A O 1
ATOM 574 N N . GLN A 1 78 ? -6.330 -8.657 16.709 1.00 91.62 78 GLN A N 1
ATOM 575 C CA . GLN A 1 78 ? -4.865 -8.751 16.717 1.00 91.62 78 GLN A CA 1
ATOM 576 C C . GLN A 1 78 ? -4.260 -8.464 15.336 1.00 91.62 78 GLN A C 1
ATOM 578 O O . GLN A 1 78 ? -3.220 -7.819 15.249 1.00 91.62 78 GLN A O 1
ATOM 583 N N . THR A 1 79 ? -4.929 -8.867 14.249 1.00 90.12 79 THR A N 1
ATOM 584 C CA . THR A 1 79 ? -4.480 -8.547 12.880 1.00 90.12 79 THR A CA 1
ATOM 585 C C . THR A 1 79 ? -4.662 -7.075 12.498 1.00 90.12 79 THR A C 1
ATOM 587 O O . THR A 1 79 ? -4.105 -6.637 11.496 1.00 90.12 79 THR A O 1
ATOM 590 N N . GLN A 1 80 ? -5.423 -6.308 13.283 1.00 92.81 80 GLN A N 1
ATOM 591 C CA . GLN A 1 80 ? -5.695 -4.886 13.054 1.00 92.81 80 GLN A CA 1
ATOM 592 C C . GLN A 1 80 ? -4.726 -3.962 13.812 1.00 92.81 80 GLN A C 1
ATOM 594 O O . GLN A 1 80 ? -4.839 -2.742 13.714 1.00 92.81 80 GLN A O 1
ATOM 599 N N . LEU A 1 81 ? -3.783 -4.535 14.570 1.00 93.00 81 LEU A N 1
ATOM 600 C CA . LEU A 1 81 ? -2.821 -3.809 15.404 1.00 93.00 81 LEU A CA 1
ATOM 601 C C . LEU A 1 81 ? -1.609 -3.244 14.655 1.00 93.00 81 LEU A C 1
ATOM 603 O O . LEU A 1 81 ? -0.863 -2.472 15.248 1.00 93.00 81 LEU A O 1
ATOM 607 N N . ASP A 1 82 ? -1.448 -3.608 13.385 1.00 94.69 82 ASP A N 1
ATOM 608 C CA . ASP A 1 82 ? -0.412 -3.106 12.475 1.00 94.69 82 ASP A CA 1
ATOM 609 C C . ASP A 1 82 ? -1.075 -2.556 11.189 1.00 94.69 82 ASP A C 1
ATOM 611 O O . ASP A 1 82 ? -1.018 -3.161 10.110 1.00 94.69 82 ASP A O 1
ATOM 615 N N . PRO A 1 83 ? -1.842 -1.453 11.292 1.00 95.12 83 PRO A N 1
ATOM 616 C CA . PRO A 1 83 ? -2.488 -0.830 10.143 1.00 95.12 83 PRO A CA 1
ATOM 617 C C . PRO A 1 83 ? -1.491 -0.153 9.192 1.00 95.12 83 PRO A C 1
ATOM 619 O O . PRO A 1 83 ? -1.851 0.106 8.038 1.00 95.12 83 PRO A O 1
ATOM 622 N N . ASP A 1 84 ? -0.277 0.159 9.653 1.00 93.19 84 ASP A N 1
ATOM 623 C CA . ASP A 1 84 ? 0.746 0.825 8.851 1.00 93.19 84 ASP A CA 1
ATOM 624 C C . ASP A 1 84 ? 1.733 -0.131 8.150 1.00 93.19 84 ASP A C 1
ATOM 626 O O . ASP A 1 84 ? 2.458 0.301 7.245 1.00 93.19 84 ASP A O 1
ATOM 630 N N . ARG A 1 85 ? 1.604 -1.433 8.448 1.00 93.44 85 ARG A N 1
ATOM 631 C CA . ARG A 1 85 ? 2.265 -2.582 7.817 1.00 93.44 85 ARG A CA 1
ATOM 632 C C . ARG A 1 85 ? 3.769 -2.636 8.063 1.00 93.44 85 ARG A C 1
ATOM 634 O O . ARG A 1 85 ? 4.478 -3.200 7.228 1.00 93.44 85 ARG A O 1
ATOM 641 N N . ASP A 1 86 ? 4.256 -2.064 9.160 1.00 91.69 86 ASP A N 1
ATOM 642 C CA . ASP A 1 86 ? 5.680 -2.083 9.501 1.00 91.69 86 ASP A CA 1
ATOM 643 C C . ASP A 1 86 ? 6.151 -3.388 10.169 1.00 91.69 86 ASP A C 1
ATOM 645 O O . ASP A 1 86 ? 7.356 -3.630 10.285 1.00 91.69 86 ASP A O 1
ATOM 649 N N . GLY A 1 87 ? 5.221 -4.285 10.520 1.00 91.75 87 GLY A N 1
ATOM 650 C CA . GLY A 1 87 ? 5.520 -5.590 11.109 1.00 91.75 87 GLY A CA 1
ATOM 651 C C . GLY A 1 87 ? 6.026 -5.513 12.550 1.00 91.75 87 GLY A C 1
ATOM 652 O O . GLY A 1 87 ? 6.500 -6.520 13.091 1.00 91.75 87 GLY A O 1
ATOM 653 N N . ILE A 1 88 ? 5.947 -4.339 13.179 1.00 90.06 88 ILE A N 1
ATOM 654 C CA . ILE A 1 88 ? 6.330 -4.106 14.567 1.00 90.06 88 ILE A CA 1
ATOM 655 C C . ILE A 1 88 ? 5.073 -4.234 15.446 1.00 90.06 88 ILE A C 1
ATOM 657 O O . ILE A 1 88 ? 3.963 -3.920 15.020 1.00 90.06 88 ILE A O 1
ATOM 661 N N . PRO A 1 89 ? 5.191 -4.728 16.695 1.00 87.62 89 PRO A N 1
ATOM 662 C CA . PRO A 1 89 ? 4.069 -4.704 17.628 1.00 87.62 89 PRO A CA 1
ATOM 663 C C . PRO A 1 89 ? 3.507 -3.290 17.821 1.00 87.62 89 PRO A C 1
ATOM 665 O O . PRO A 1 89 ? 4.285 -2.346 17.933 1.0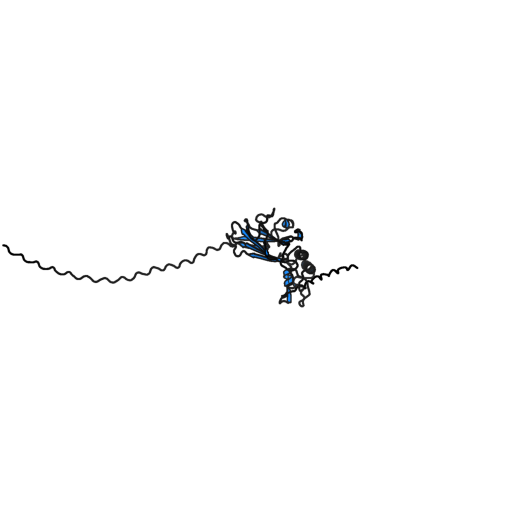0 87.62 89 PRO A O 1
ATOM 668 N N . ALA A 1 90 ? 2.179 -3.192 17.957 1.00 88.81 90 ALA A N 1
ATOM 669 C CA . ALA A 1 90 ? 1.418 -1.943 18.053 1.00 88.81 90 ALA A CA 1
ATOM 670 C C . ALA A 1 90 ? 2.142 -0.805 18.789 1.00 88.81 90 ALA A C 1
ATOM 672 O O . ALA A 1 90 ? 2.468 -0.895 19.978 1.00 88.81 90 ALA A O 1
ATOM 673 N N . THR A 1 91 ? 2.317 0.303 18.084 1.00 91.31 91 THR A N 1
ATOM 674 C CA . THR A 1 91 ? 2.988 1.510 18.545 1.00 91.31 91 THR A CA 1
ATOM 675 C C . THR A 1 91 ? 2.049 2.719 18.520 1.00 91.31 91 THR A C 1
ATOM 677 O O . THR A 1 91 ? 0.953 2.722 17.953 1.00 91.31 91 THR A O 1
ATOM 680 N N . LEU A 1 92 ? 2.514 3.847 19.073 1.00 92.12 92 LEU A N 1
ATOM 681 C CA . LEU A 1 92 ? 1.777 5.109 18.953 1.00 92.12 92 LEU A CA 1
ATOM 682 C C . LEU A 1 92 ? 1.571 5.547 17.499 1.00 92.12 92 LEU A C 1
ATOM 684 O O . LEU A 1 92 ? 0.633 6.300 17.227 1.00 92.12 92 LEU A O 1
ATOM 688 N N . ARG A 1 93 ? 2.414 5.084 16.572 1.00 93.12 93 ARG A N 1
ATOM 689 C CA . ARG A 1 93 ? 2.260 5.349 15.144 1.00 93.12 93 ARG A CA 1
ATOM 690 C C . ARG A 1 93 ? 1.006 4.668 14.598 1.00 93.12 93 ARG A C 1
ATOM 692 O O . ARG A 1 93 ? 0.213 5.354 13.955 1.00 93.12 93 ARG A O 1
ATOM 699 N N . ASP A 1 94 ? 0.762 3.416 14.972 1.00 95.06 94 ASP A N 1
ATOM 700 C CA . ASP A 1 94 ? -0.432 2.644 14.605 1.00 95.06 94 ASP A CA 1
ATOM 701 C C . ASP A 1 94 ? -1.704 3.297 15.125 1.00 95.06 94 ASP A C 1
ATOM 703 O O . ASP A 1 94 ? -2.646 3.565 14.379 1.00 95.06 94 ASP A O 1
ATOM 707 N N . SER A 1 95 ? -1.712 3.679 16.403 1.00 95.06 95 SER A N 1
ATOM 708 C CA . SER A 1 95 ? -2.872 4.369 16.970 1.00 95.06 95 SER A CA 1
ATOM 709 C C . SER A 1 95 ? -3.144 5.719 16.287 1.00 95.06 95 SER A C 1
ATOM 711 O O . SER A 1 95 ? -4.298 6.083 16.043 1.00 95.06 95 SER A O 1
ATOM 713 N N . ARG A 1 96 ? -2.092 6.454 15.897 1.00 95.94 96 ARG A N 1
ATOM 714 C CA . ARG A 1 96 ? -2.217 7.692 15.117 1.00 95.94 96 ARG A CA 1
ATOM 715 C C . ARG A 1 96 ? -2.715 7.416 13.700 1.00 95.94 96 ARG A C 1
ATOM 717 O O . ARG A 1 96 ? -3.494 8.210 13.172 1.00 95.94 96 ARG A O 1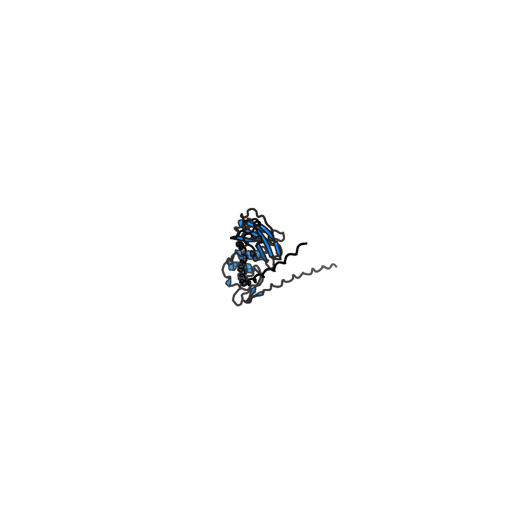
ATOM 724 N N . TYR A 1 97 ? -2.297 6.312 13.090 1.00 97.12 97 TYR A N 1
ATOM 725 C CA . TYR A 1 97 ? -2.802 5.870 11.798 1.00 97.12 97 TYR A CA 1
ATOM 726 C C . TYR A 1 97 ? -4.313 5.620 11.863 1.00 97.12 97 TYR A C 1
ATOM 728 O O . TYR A 1 97 ? -5.071 6.169 11.056 1.00 97.12 97 TYR A O 1
ATOM 736 N N . LEU A 1 98 ? -4.772 4.863 12.865 1.00 97.38 98 LEU A N 1
ATOM 737 C CA . LEU A 1 98 ? -6.197 4.617 13.094 1.00 97.38 98 LEU A CA 1
ATOM 738 C C . LEU A 1 98 ? -6.948 5.932 13.328 1.00 97.38 98 LEU A C 1
ATOM 740 O O . LEU A 1 98 ? -7.965 6.182 12.684 1.00 97.38 98 LEU A O 1
ATOM 744 N N . GLN A 1 99 ? -6.402 6.838 14.145 1.00 97.56 99 GLN A N 1
ATOM 745 C CA . GLN A 1 99 ? -6.981 8.167 14.366 1.00 97.56 99 GLN A CA 1
ATOM 746 C C . GLN A 1 99 ? -7.179 8.946 13.054 1.00 97.56 99 GLN A C 1
ATOM 748 O O . GLN A 1 99 ? -8.227 9.560 12.831 1.00 97.56 99 GLN A O 1
ATOM 753 N N . LEU A 1 100 ? -6.178 8.930 12.170 1.00 97.69 100 LEU A N 1
ATOM 754 C CA . LEU A 1 100 ? -6.242 9.594 10.867 1.00 97.69 100 LEU A CA 1
ATOM 755 C C . LEU A 1 100 ? -7.195 8.882 9.898 1.00 97.69 100 LEU A C 1
ATOM 757 O O . LEU A 1 100 ? -7.777 9.539 9.030 1.00 97.69 100 LEU A O 1
ATOM 761 N N . THR A 1 101 ? -7.416 7.581 10.069 1.00 97.31 101 THR A N 1
ATOM 762 C CA . THR A 1 101 ? -8.406 6.815 9.304 1.00 97.31 101 THR A CA 1
ATOM 763 C C . THR A 1 101 ? -9.830 7.146 9.752 1.00 97.31 101 THR A C 1
ATOM 765 O O . THR A 1 101 ? -10.642 7.502 8.901 1.00 97.31 101 THR A O 1
ATOM 768 N N . VAL A 1 102 ? -10.112 7.209 11.063 1.00 96.31 102 VAL A N 1
ATOM 769 C CA . VAL A 1 102 ? -11.400 7.708 11.603 1.00 96.31 102 VAL A CA 1
ATOM 770 C C . VAL A 1 102 ? -11.690 9.132 11.109 1.00 96.31 102 VAL A C 1
ATOM 772 O O . VAL A 1 102 ? -12.813 9.467 10.734 1.00 96.31 102 VAL A O 1
ATOM 775 N N . ALA A 1 103 ? -10.661 9.982 11.026 1.00 95.94 103 ALA A N 1
ATOM 776 C CA . ALA A 1 103 ? -10.765 11.333 10.467 1.00 95.94 103 ALA A CA 1
ATOM 777 C C . ALA A 1 103 ? -10.861 11.377 8.922 1.00 95.94 103 ALA A C 1
ATOM 779 O O . ALA A 1 103 ? -10.831 12.461 8.327 1.00 95.94 103 ALA A O 1
ATOM 780 N N . ARG A 1 104 ? -10.960 10.218 8.257 1.00 95.19 104 ARG A N 1
ATOM 781 C CA . ARG A 1 104 ? -11.044 10.030 6.796 1.00 95.19 104 ARG A CA 1
ATOM 782 C C . ARG A 1 104 ? -9.867 10.597 6.010 1.00 95.19 104 ARG A C 1
ATOM 784 O O . ARG A 1 104 ? -10.003 10.938 4.825 1.00 95.19 104 ARG A O 1
ATOM 791 N N . LYS A 1 105 ? -8.709 10.719 6.653 1.00 96.56 105 LYS A N 1
ATOM 792 C CA . LYS A 1 105 ? -7.466 11.171 6.026 1.00 96.56 105 LYS A CA 1
ATOM 793 C C . LYS A 1 105 ? -6.646 10.009 5.480 1.00 96.56 105 LYS A C 1
ATOM 795 O O . LYS A 1 105 ? -6.065 10.175 4.414 1.00 96.56 105 LYS A O 1
ATOM 800 N N . PHE A 1 106 ? -6.646 8.858 6.146 1.00 97.50 106 PHE A N 1
ATOM 801 C CA . PHE A 1 106 ? -5.978 7.635 5.683 1.00 97.50 106 PHE A CA 1
ATOM 802 C C . PHE A 1 106 ? -6.981 6.578 5.201 1.00 97.50 106 PHE A C 1
ATOM 804 O O . PHE A 1 106 ? -8.197 6.793 5.271 1.00 97.50 106 PHE A O 1
ATOM 811 N N . ARG A 1 107 ? -6.461 5.503 4.602 1.00 97.44 107 ARG A N 1
ATOM 812 C CA . ARG A 1 107 ? -7.196 4.364 4.032 1.00 97.44 107 ARG A CA 1
ATOM 813 C C . ARG A 1 107 ? -6.459 3.092 4.383 1.00 97.44 107 ARG A C 1
ATOM 815 O O . ARG A 1 107 ? -5.250 3.063 4.205 1.00 97.44 107 ARG A O 1
ATOM 822 N N . PHE A 1 108 ? -7.176 2.054 4.783 1.00 97.50 108 PHE A N 1
ATOM 823 C CA . PHE A 1 108 ? -6.554 0.775 5.080 1.00 97.50 108 PHE A CA 1
ATOM 824 C C . PHE A 1 108 ? -5.983 0.146 3.816 1.00 97.50 108 PHE A C 1
ATOM 826 O O . PHE A 1 108 ? -6.684 0.015 2.810 1.00 97.50 108 PHE A O 1
ATOM 833 N N . LEU A 1 109 ? -4.726 -0.286 3.890 1.00 97.50 109 LEU A N 1
ATOM 834 C CA . LEU A 1 109 ? -4.133 -1.160 2.889 1.00 97.50 109 LEU A CA 1
ATOM 835 C C . LEU A 1 109 ? -4.528 -2.602 3.196 1.00 97.50 109 LEU A C 1
ATOM 837 O O . LEU A 1 109 ? -3.881 -3.293 3.987 1.00 97.50 109 LEU A O 1
ATOM 841 N N . ALA A 1 110 ? -5.627 -3.042 2.589 1.00 95.94 110 ALA A N 1
ATOM 842 C CA . ALA A 1 110 ? -6.164 -4.377 2.814 1.00 95.94 110 ALA A CA 1
ATOM 843 C C . ALA A 1 110 ? -5.295 -5.450 2.155 1.00 95.94 110 ALA A C 1
ATOM 845 O O . ALA A 1 110 ? -5.029 -6.476 2.780 1.00 95.94 110 ALA A O 1
ATOM 846 N N . ASN A 1 111 ? -4.818 -5.189 0.934 1.00 96.75 111 ASN A N 1
ATOM 847 C CA . ASN A 1 111 ? -3.914 -6.082 0.217 1.00 96.75 111 ASN A CA 1
ATOM 848 C C . ASN A 1 111 ? -2.951 -5.305 -0.693 1.00 96.75 111 ASN A C 1
ATOM 850 O O . ASN A 1 111 ? -3.319 -4.275 -1.261 1.00 96.75 111 ASN A O 1
ATOM 854 N N . ALA A 1 112 ? -1.742 -5.831 -0.858 1.00 98.06 112 ALA A N 1
ATOM 855 C CA . ALA A 1 112 ? -0.742 -5.354 -1.801 1.00 98.06 112 ALA A CA 1
ATOM 856 C C . ALA A 1 112 ? 0.005 -6.562 -2.372 1.00 98.06 112 ALA A C 1
ATOM 858 O O . ALA A 1 112 ? 0.556 -7.363 -1.619 1.00 98.06 112 ALA A O 1
ATOM 859 N N . THR A 1 113 ? 0.025 -6.704 -3.693 1.00 98.38 113 THR A N 1
ATOM 860 C CA . THR A 1 113 ? 0.664 -7.836 -4.370 1.00 98.38 113 THR A CA 1
ATOM 861 C C . THR A 1 113 ? 1.564 -7.357 -5.492 1.00 98.38 113 THR A C 1
ATOM 863 O O . THR A 1 113 ? 1.257 -6.372 -6.162 1.00 98.38 113 THR A O 1
ATOM 866 N N . LEU A 1 114 ? 2.650 -8.090 -5.716 1.00 98.44 114 LEU A N 1
ATOM 867 C CA . LEU A 1 114 ? 3.552 -7.926 -6.849 1.00 98.44 114 LEU A CA 1
ATOM 868 C C . LEU A 1 114 ? 3.652 -9.270 -7.577 1.00 98.44 114 LEU A C 1
ATOM 870 O O . LEU A 1 114 ? 4.202 -10.228 -7.034 1.00 98.44 114 LEU A O 1
ATOM 874 N N . ASP A 1 115 ? 3.111 -9.337 -8.789 1.00 98.00 115 ASP A N 1
ATOM 875 C CA . ASP A 1 115 ? 3.236 -10.493 -9.670 1.00 98.00 115 ASP A CA 1
ATOM 876 C C . ASP A 1 115 ? 4.447 -10.321 -10.595 1.00 98.00 115 ASP A C 1
ATOM 878 O O . ASP A 1 115 ? 4.484 -9.441 -11.459 1.00 98.00 115 ASP A O 1
ATOM 882 N N . CYS A 1 116 ? 5.437 -11.190 -10.392 1.00 96.06 116 CYS A N 1
ATOM 883 C CA . CYS A 1 116 ? 6.637 -11.320 -11.216 1.00 96.06 116 CYS A CA 1
ATOM 884 C C . CYS A 1 116 ? 6.768 -12.729 -11.816 1.00 96.06 116 CYS A C 1
ATOM 886 O O . CYS A 1 116 ? 7.858 -13.125 -12.222 1.00 96.06 116 CYS A O 1
ATOM 888 N N . SER A 1 117 ? 5.688 -13.513 -11.864 1.00 94.31 117 SER A N 1
ATOM 889 C CA . SER A 1 117 ? 5.718 -14.923 -12.286 1.00 94.31 117 SER A CA 1
ATOM 890 C C . SER A 1 117 ? 6.310 -15.135 -13.685 1.00 94.31 117 SER A C 1
ATOM 892 O O . SER A 1 117 ? 6.984 -16.134 -13.927 1.00 94.31 117 SER A O 1
ATOM 894 N N . ASN A 1 118 ? 6.121 -14.166 -14.586 1.00 93.00 118 ASN A N 1
ATOM 895 C CA . ASN A 1 118 ? 6.636 -14.187 -15.960 1.00 93.00 118 ASN A CA 1
ATOM 896 C C . ASN A 1 118 ? 7.830 -13.237 -16.183 1.00 93.00 118 ASN A C 1
ATOM 898 O O . ASN A 1 118 ? 8.231 -12.983 -17.324 1.00 93.00 118 ASN A O 1
ATOM 902 N N . VAL A 1 119 ? 8.406 -12.695 -15.113 1.00 95.75 119 VAL A N 1
ATOM 903 C CA . VAL A 1 119 ? 9.560 -11.794 -15.162 1.00 95.75 119 VAL A CA 1
ATOM 904 C C . VAL A 1 119 ? 10.839 -12.611 -14.991 1.00 95.75 119 VAL A C 1
ATOM 906 O O . VAL A 1 119 ? 11.003 -13.336 -14.018 1.00 95.75 119 VAL A O 1
ATOM 909 N N . PHE A 1 120 ? 11.757 -12.507 -15.950 1.00 95.44 120 PHE A N 1
ATOM 910 C CA . PHE A 1 120 ? 13.064 -13.168 -15.930 1.00 95.44 120 PHE A CA 1
ATOM 911 C C . PHE A 1 120 ? 14.048 -12.376 -16.793 1.00 95.44 120 PHE A C 1
ATOM 913 O O . PHE A 1 120 ? 13.646 -11.518 -17.576 1.00 95.44 120 PHE A O 1
ATOM 920 N N . GLY A 1 121 ? 15.345 -12.652 -16.671 1.00 95.31 121 GLY A N 1
ATOM 921 C CA . GLY A 1 121 ? 16.389 -11.923 -17.389 1.00 95.31 121 GLY A CA 1
ATOM 922 C C . GLY A 1 121 ? 16.108 -11.786 -18.891 1.00 95.31 121 GLY A C 1
ATOM 923 O O . GLY A 1 121 ? 15.900 -12.782 -19.580 1.00 95.31 121 GLY A O 1
ATOM 924 N N . ARG A 1 122 ? 16.151 -10.549 -19.396 1.00 93.31 122 ARG A N 1
ATOM 925 C CA . ARG A 1 122 ? 15.846 -10.113 -20.770 1.00 93.31 122 ARG A CA 1
ATOM 926 C C . ARG A 1 122 ? 14.387 -10.267 -21.205 1.00 93.31 122 ARG A C 1
ATOM 928 O O . ARG A 1 122 ? 14.087 -9.960 -22.359 1.00 93.31 122 ARG A O 1
ATOM 935 N N . SER A 1 123 ? 13.483 -10.729 -20.338 1.00 94.69 123 SER A N 1
ATOM 936 C CA . SER A 1 123 ? 12.063 -10.768 -20.682 1.00 94.69 123 SER A CA 1
ATOM 937 C C . SER A 1 123 ? 11.511 -9.350 -20.850 1.00 94.69 123 SER A C 1
ATOM 939 O O . SER A 1 123 ? 12.058 -8.375 -20.329 1.00 94.69 123 SER A O 1
ATOM 941 N N . GLN A 1 124 ? 10.431 -9.253 -21.620 1.00 95.19 124 GLN A N 1
ATOM 942 C CA . GLN A 1 124 ? 9.707 -8.014 -21.916 1.00 95.19 124 GLN A CA 1
ATOM 943 C C . GLN A 1 124 ? 8.282 -8.070 -21.343 1.00 95.19 124 GLN A C 1
ATOM 945 O O . GLN A 1 124 ? 7.375 -7.425 -21.858 1.00 95.19 124 GLN A O 1
ATOM 950 N N . ASN A 1 125 ? 8.087 -8.891 -20.310 1.00 97.19 125 ASN A N 1
ATOM 951 C CA . ASN A 1 125 ? 6.819 -9.020 -19.604 1.00 97.19 125 ASN A CA 1
ATOM 952 C C . ASN A 1 125 ? 6.752 -7.975 -18.493 1.00 97.19 125 ASN A C 1
ATOM 954 O O . ASN A 1 125 ? 7.778 -7.653 -17.889 1.00 97.19 125 ASN A O 1
ATOM 958 N N . ASP A 1 126 ? 5.556 -7.479 -18.208 1.00 97.94 126 ASP A N 1
ATOM 959 C CA . ASP A 1 126 ? 5.359 -6.533 -17.118 1.00 97.94 126 ASP A CA 1
ATOM 960 C C . ASP A 1 126 ? 5.431 -7.234 -15.761 1.00 97.94 126 ASP A C 1
ATOM 962 O O . ASP A 1 126 ? 4.936 -8.350 -15.590 1.00 97.94 126 ASP A O 1
ATOM 966 N N . ALA A 1 127 ? 6.015 -6.542 -14.787 1.00 98.00 127 ALA A N 1
ATOM 967 C CA . ALA A 1 127 ? 5.728 -6.794 -13.387 1.00 98.00 127 ALA A CA 1
ATOM 968 C C . ALA A 1 127 ? 4.441 -6.044 -13.034 1.00 98.00 127 ALA A C 1
ATOM 970 O O . ALA A 1 127 ? 4.304 -4.859 -13.364 1.00 98.00 127 ALA A O 1
ATOM 971 N N . VAL A 1 128 ? 3.502 -6.722 -12.373 1.00 98.50 128 VAL A N 1
ATOM 972 C CA . VAL A 1 128 ? 2.185 -6.155 -12.060 1.00 98.50 128 VAL A CA 1
ATOM 973 C C . VAL A 1 128 ? 2.056 -5.952 -10.562 1.00 98.50 128 VAL A C 1
ATOM 975 O O . VAL A 1 128 ? 2.102 -6.903 -9.785 1.00 98.50 128 VAL A O 1
ATOM 978 N N . VAL A 1 129 ? 1.872 -4.702 -10.153 1.00 98.69 129 VAL A N 1
ATOM 979 C CA . VAL A 1 129 ? 1.541 -4.337 -8.779 1.00 98.69 129 VAL A CA 1
ATOM 980 C C . VAL A 1 129 ? 0.042 -4.100 -8.686 1.00 98.69 129 VAL A C 1
ATOM 982 O O . VAL A 1 129 ? -0.530 -3.377 -9.508 1.00 98.69 129 VAL A O 1
ATOM 985 N N . THR A 1 130 ? -0.591 -4.658 -7.660 1.00 98.69 130 THR A N 1
ATOM 986 C CA . THR A 1 130 ? -2.008 -4.440 -7.358 1.00 98.69 130 THR A CA 1
ATOM 987 C C . THR A 1 130 ? -2.170 -4.089 -5.889 1.00 98.69 130 THR A C 1
ATOM 989 O O . THR A 1 130 ? -1.582 -4.720 -5.015 1.00 98.69 130 THR A O 1
ATOM 992 N N . VAL A 1 131 ? -2.965 -3.060 -5.618 1.00 98.62 131 VAL A N 1
ATOM 993 C CA . VAL A 1 131 ? -3.215 -2.513 -4.285 1.00 98.62 131 VAL A CA 1
ATOM 994 C C . VAL A 1 131 ? -4.719 -2.424 -4.066 1.00 98.62 131 VAL A C 1
ATOM 996 O O . VAL A 1 131 ? -5.413 -1.822 -4.879 1.00 98.62 131 VAL A O 1
ATOM 999 N N . LEU A 1 132 ? -5.209 -2.988 -2.962 1.00 98.50 132 LEU A N 1
ATOM 1000 C CA . LEU A 1 132 ? -6.596 -2.869 -2.515 1.00 98.50 132 LEU A CA 1
ATOM 1001 C C . LEU A 1 132 ? -6.671 -1.955 -1.291 1.00 98.50 132 LEU A C 1
ATOM 1003 O O . LEU A 1 132 ? -6.104 -2.266 -0.238 1.00 98.50 132 LEU A O 1
ATOM 1007 N N . LEU A 1 133 ? -7.410 -0.856 -1.426 1.00 98.50 133 LEU A N 1
ATOM 1008 C CA . LEU A 1 133 ? -7.650 0.114 -0.365 1.00 98.50 133 LEU A CA 1
ATOM 1009 C C . LEU A 1 133 ? -9.108 0.121 0.086 1.00 98.50 133 LEU A C 1
ATOM 1011 O O . LEU A 1 133 ? -10.025 0.191 -0.739 1.00 98.50 133 LEU A O 1
ATOM 1015 N N . LEU A 1 134 ? -9.296 0.151 1.404 1.00 97.50 134 LEU A N 1
ATOM 1016 C CA . LEU A 1 134 ? -10.597 0.282 2.055 1.00 97.50 134 LEU A CA 1
ATOM 1017 C C . LEU A 1 134 ? -10.696 1.609 2.823 1.00 97.50 134 LEU A C 1
ATOM 1019 O O . LEU A 1 134 ? -9.690 2.179 3.262 1.00 97.50 134 LEU A O 1
ATOM 1023 N N . ASP A 1 135 ? -11.909 2.133 2.962 1.00 95.88 135 ASP A N 1
ATOM 1024 C CA . ASP A 1 135 ? -12.196 3.338 3.741 1.00 95.88 135 ASP A CA 1
ATOM 1025 C C . ASP A 1 135 ? -12.455 3.055 5.234 1.00 95.88 135 ASP A C 1
ATOM 1027 O O . ASP A 1 135 ? -12.310 1.931 5.715 1.00 95.88 135 ASP A O 1
ATOM 1031 N N . ASP A 1 136 ? -12.841 4.095 5.983 1.00 92.94 136 ASP A N 1
ATOM 1032 C CA . ASP A 1 136 ? -13.178 4.015 7.413 1.00 92.94 136 ASP A CA 1
ATOM 1033 C C . ASP A 1 136 ? -14.408 3.145 7.712 1.00 92.94 136 ASP A C 1
ATOM 1035 O O . ASP A 1 136 ? -14.750 2.930 8.870 1.00 92.94 136 ASP A O 1
ATOM 1039 N N . GLN A 1 137 ? -15.108 2.674 6.684 1.00 92.06 137 GLN A N 1
ATOM 1040 C CA . GLN A 1 137 ? -16.267 1.799 6.793 1.00 92.06 137 GLN A CA 1
ATOM 1041 C C . GLN A 1 137 ? -15.961 0.381 6.301 1.00 92.06 137 GLN A C 1
ATOM 1043 O O . GLN A 1 137 ? -16.875 -0.440 6.293 1.00 92.06 137 GLN A O 1
ATOM 1048 N N . THR A 1 138 ? -14.695 0.081 5.964 1.00 91.94 138 THR A N 1
ATOM 1049 C CA . THR A 1 138 ? -14.261 -1.194 5.358 1.00 91.94 138 THR A CA 1
ATOM 1050 C C . THR A 1 138 ? -14.839 -1.415 3.956 1.00 91.94 138 THR A C 1
ATOM 1052 O O . THR A 1 138 ? -14.903 -2.535 3.463 1.00 91.94 138 THR A O 1
ATOM 1055 N N . GLU A 1 139 ? -15.217 -0.336 3.271 1.00 94.19 139 GLU A N 1
ATOM 1056 C CA . GLU A 1 139 ? -15.697 -0.396 1.893 1.00 94.19 139 GLU A CA 1
ATOM 1057 C C . GLU A 1 139 ? -14.568 -0.053 0.911 1.00 94.19 139 GLU A C 1
ATOM 1059 O O . GLU A 1 139 ? -13.720 0.795 1.219 1.00 94.19 139 GLU A O 1
ATOM 1064 N N . PRO A 1 140 ? -14.537 -0.658 -0.291 1.00 97.38 140 PRO A N 1
ATOM 1065 C CA . PRO A 1 140 ? -13.572 -0.291 -1.321 1.00 97.38 140 PRO A CA 1
ATOM 1066 C C . PRO A 1 140 ? -13.631 1.204 -1.646 1.00 97.38 140 PRO A C 1
ATOM 1068 O O . PRO A 1 140 ? -14.702 1.768 -1.889 1.00 97.38 140 PRO A O 1
ATOM 1071 N N . VAL A 1 141 ? -12.475 1.873 -1.679 1.00 96.88 141 VAL A N 1
ATOM 1072 C CA . VAL A 1 141 ? -12.447 3.321 -1.933 1.00 96.88 141 VAL A CA 1
ATOM 1073 C C . VAL A 1 141 ? -12.907 3.645 -3.357 1.00 96.88 141 VAL A C 1
ATOM 1075 O O . VAL A 1 141 ? -12.442 3.069 -4.334 1.00 96.88 141 VAL A O 1
ATOM 1078 N N . THR A 1 142 ? -13.804 4.619 -3.499 1.00 93.25 142 THR A N 1
ATOM 1079 C CA . THR A 1 142 ? -14.383 4.987 -4.809 1.00 93.25 142 THR A CA 1
ATOM 1080 C C . THR A 1 142 ? -13.990 6.379 -5.293 1.00 93.25 142 THR A C 1
ATOM 1082 O O . THR A 1 142 ? -14.172 6.705 -6.463 1.00 93.25 142 THR A O 1
ATOM 1085 N N . SER A 1 143 ? -13.470 7.240 -4.417 1.00 91.38 143 SER A N 1
ATOM 1086 C CA . SER A 1 143 ? -13.068 8.600 -4.783 1.00 91.38 143 SER A CA 1
ATOM 1087 C C . SER A 1 143 ? -12.089 9.200 -3.776 1.00 91.38 143 SER A C 1
ATOM 1089 O O . SER A 1 143 ? -11.968 8.728 -2.644 1.00 91.38 143 SER A O 1
ATOM 1091 N N . ARG A 1 144 ? -11.427 10.294 -4.180 1.00 94.88 144 ARG A N 1
ATOM 1092 C CA . ARG A 1 144 ? -10.526 11.104 -3.334 1.00 94.88 144 ARG A CA 1
ATOM 1093 C C . ARG A 1 144 ? -9.368 10.324 -2.721 1.00 94.88 144 ARG A C 1
ATOM 1095 O O . ARG A 1 144 ? -8.894 10.677 -1.641 1.00 94.88 144 ARG A O 1
ATOM 1102 N N . THR A 1 145 ? -8.915 9.304 -3.429 1.00 97.31 145 THR A N 1
ATOM 1103 C CA . THR A 1 145 ? -7.731 8.527 -3.098 1.00 97.31 145 THR A CA 1
ATOM 1104 C C . THR A 1 145 ? -6.966 8.289 -4.387 1.00 97.31 145 THR A C 1
ATOM 1106 O O . THR A 1 145 ? -7.566 7.938 -5.402 1.00 97.31 145 THR A O 1
ATOM 1109 N N . THR A 1 146 ? -5.661 8.507 -4.348 1.00 97.19 146 THR A N 1
ATOM 1110 C CA . THR A 1 146 ? -4.739 8.097 -5.401 1.00 97.19 146 THR A CA 1
ATOM 1111 C C . THR A 1 146 ? -3.652 7.232 -4.789 1.00 97.19 146 THR A C 1
ATOM 1113 O O . THR A 1 146 ? -3.330 7.346 -3.602 1.00 97.19 146 THR A O 1
ATOM 1116 N N . VAL A 1 147 ? -3.094 6.355 -5.616 1.00 98.38 147 VAL A N 1
ATOM 1117 C CA . VA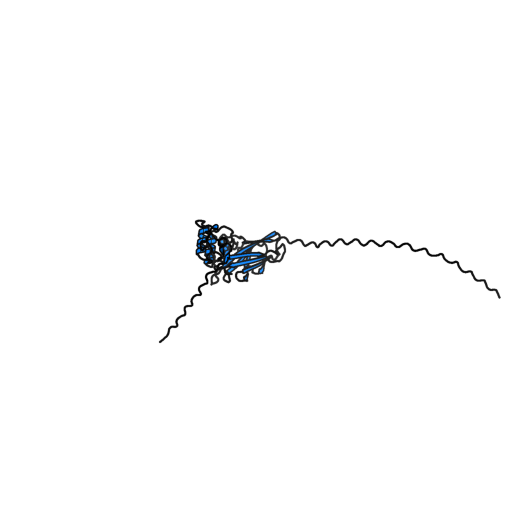L A 1 147 ? -1.937 5.541 -5.262 1.00 98.38 147 VAL A CA 1
ATOM 1118 C C . VAL A 1 147 ? -0.801 5.928 -6.189 1.00 98.38 147 VAL A C 1
ATOM 1120 O O . VAL A 1 147 ? -0.948 5.935 -7.413 1.00 98.38 147 VAL A O 1
ATOM 1123 N N . ARG A 1 148 ? 0.328 6.278 -5.588 1.00 97.56 148 ARG A N 1
ATOM 1124 C CA . ARG A 1 148 ? 1.607 6.450 -6.262 1.00 97.56 148 ARG A CA 1
ATOM 1125 C C . ARG A 1 148 ? 2.538 5.338 -5.811 1.00 97.56 148 ARG A C 1
ATOM 1127 O O . ARG A 1 148 ? 2.375 4.788 -4.723 1.00 97.56 148 ARG A O 1
ATOM 1134 N N . MET A 1 149 ? 3.508 5.008 -6.646 1.00 98.19 149 MET A N 1
ATOM 1135 C CA . MET A 1 149 ? 4.530 4.023 -6.315 1.00 98.19 149 MET A CA 1
ATOM 1136 C C . MET A 1 149 ? 5.909 4.574 -6.641 1.00 98.19 149 MET A C 1
ATOM 1138 O O . MET A 1 149 ? 6.072 5.282 -7.636 1.00 98.19 149 MET A O 1
ATOM 1142 N N . GLU A 1 150 ? 6.877 4.242 -5.796 1.00 98.00 150 GLU A N 1
ATOM 1143 C CA . GLU A 1 150 ? 8.301 4.404 -6.077 1.00 98.00 150 GLU A CA 1
ATOM 1144 C C . GLU A 1 150 ? 8.883 3.031 -6.399 1.00 98.00 150 GLU A C 1
ATOM 1146 O O . GLU A 1 150 ? 8.679 2.067 -5.659 1.00 98.00 150 GLU A O 1
ATOM 1151 N N . LEU A 1 151 ? 9.575 2.948 -7.526 1.00 97.38 151 LEU A N 1
ATOM 1152 C CA . LEU A 1 151 ? 10.037 1.724 -8.157 1.00 97.38 151 LEU A CA 1
ATOM 1153 C C . LEU A 1 151 ? 11.568 1.788 -8.207 1.00 97.38 151 LEU A C 1
ATOM 1155 O O . LEU A 1 151 ? 12.125 2.660 -8.875 1.00 97.38 151 LEU A O 1
ATOM 1159 N N . ASP A 1 152 ? 12.248 0.889 -7.496 1.00 95.75 152 ASP A N 1
ATOM 1160 C CA . ASP A 1 152 ? 13.714 0.760 -7.546 1.00 95.75 152 ASP A CA 1
ATOM 1161 C C . ASP A 1 152 ? 14.075 -0.122 -8.741 1.00 95.75 152 ASP A C 1
ATOM 1163 O O . ASP A 1 152 ? 13.914 -1.347 -8.707 1.00 95.75 152 ASP A O 1
ATOM 1167 N N . VAL A 1 153 ? 14.505 0.519 -9.826 1.00 90.00 153 VAL A N 1
ATOM 1168 C CA . VAL A 1 153 ? 14.833 -0.139 -11.090 1.00 90.00 153 VAL A CA 1
ATOM 1169 C C . VAL A 1 153 ? 15.922 0.647 -11.816 1.00 90.00 153 VAL A C 1
ATOM 1171 O O . VAL A 1 153 ? 15.918 1.873 -11.857 1.00 90.00 153 VAL A O 1
ATOM 1174 N N . ALA A 1 154 ? 16.890 -0.067 -12.385 1.00 83.12 154 ALA A N 1
ATOM 1175 C CA . ALA A 1 154 ? 18.092 0.532 -12.968 1.00 83.12 154 ALA A CA 1
ATOM 1176 C C . ALA A 1 154 ? 17.908 1.090 -14.396 1.00 83.12 154 ALA A C 1
ATOM 1178 O O . ALA A 1 154 ? 18.893 1.477 -15.020 1.00 83.12 154 ALA A O 1
ATOM 1179 N N . ASP A 1 155 ? 16.686 1.097 -14.925 1.00 88.62 155 ASP A N 1
ATOM 1180 C CA . ASP A 1 155 ? 16.377 1.436 -16.316 1.00 88.62 155 ASP A CA 1
ATOM 1181 C C . ASP A 1 155 ? 15.051 2.208 -16.403 1.00 88.62 155 ASP A C 1
ATOM 1183 O O . ASP A 1 155 ? 14.239 2.188 -15.475 1.00 88.62 155 ASP A O 1
ATOM 1187 N N . GLU A 1 156 ? 14.830 2.889 -17.523 1.00 92.44 156 GLU A N 1
ATOM 1188 C CA . GLU A 1 156 ? 13.567 3.552 -17.826 1.00 92.44 156 GLU A CA 1
ATOM 1189 C C . GLU A 1 156 ? 12.436 2.524 -17.958 1.00 92.44 156 GLU A C 1
ATOM 1191 O O . GLU A 1 156 ? 12.590 1.475 -18.588 1.00 92.44 156 GLU A O 1
ATOM 1196 N N . LEU A 1 157 ? 11.279 2.835 -17.370 1.00 96.25 157 LEU A N 1
ATOM 1197 C CA . LEU A 1 157 ? 10.109 1.965 -17.393 1.00 96.25 157 LEU A CA 1
ATOM 1198 C C . LEU A 1 157 ? 9.134 2.336 -18.510 1.00 96.25 157 LEU A C 1
ATOM 1200 O O . LEU A 1 157 ? 8.757 3.495 -18.681 1.00 96.25 157 LEU A O 1
ATOM 1204 N N . VAL A 1 158 ? 8.640 1.307 -19.189 1.00 97.69 158 VAL A N 1
ATOM 1205 C CA . VAL A 1 158 ? 7.485 1.351 -20.083 1.00 97.69 158 VAL A CA 1
ATOM 1206 C C . VAL A 1 158 ? 6.275 0.825 -19.319 1.00 97.69 158 VAL A C 1
ATOM 1208 O O . VAL A 1 158 ? 6.330 -0.264 -18.752 1.00 97.69 158 VAL A O 1
ATOM 1211 N N . TYR A 1 159 ? 5.183 1.588 -19.319 1.00 98.19 159 TYR A N 1
ATOM 1212 C CA . TYR A 1 159 ? 3.959 1.268 -18.581 1.00 98.19 159 TYR A CA 1
ATOM 1213 C C . TYR A 1 159 ? 2.872 0.773 -19.534 1.00 98.19 159 TYR A C 1
ATOM 1215 O O . TYR A 1 159 ? 2.563 1.443 -20.521 1.00 98.19 159 TYR A O 1
ATOM 1223 N N . SER A 1 160 ? 2.268 -0.372 -19.226 1.00 98.19 160 SER A N 1
ATOM 1224 C CA . SER A 1 160 ? 1.029 -0.836 -19.865 1.00 98.19 160 SER A CA 1
ATOM 1225 C C . SER A 1 160 ? -0.210 -0.458 -19.048 1.00 98.19 160 SER A C 1
ATOM 1227 O O . SER A 1 160 ? -1.280 -0.244 -19.617 1.00 98.19 160 SER A O 1
ATOM 1229 N N . VAL A 1 161 ? -0.057 -0.312 -17.726 1.00 98.38 161 VAL A N 1
ATOM 1230 C CA . VAL A 1 161 ? -1.079 0.199 -16.804 1.00 98.38 161 VAL A CA 1
ATOM 1231 C C . VAL A 1 161 ? -0.447 1.218 -15.859 1.00 98.38 161 VAL A C 1
ATOM 1233 O O . VAL A 1 161 ? 0.636 0.993 -15.315 1.00 98.38 161 VAL A O 1
ATOM 1236 N N . GLY A 1 162 ? -1.151 2.328 -15.636 1.00 98.19 162 GLY A N 1
ATOM 1237 C CA . GLY A 1 162 ? -0.629 3.474 -14.895 1.00 98.19 162 GLY A CA 1
ATOM 1238 C C . GLY A 1 162 ? 0.232 4.379 -15.775 1.00 98.19 162 GLY A C 1
ATOM 1239 O O . GLY A 1 162 ? 0.204 4.294 -17.003 1.00 98.19 162 GLY A O 1
ATOM 1240 N N . SER A 1 163 ? 0.969 5.291 -15.150 1.00 97.94 163 SER A N 1
ATOM 1241 C CA . SER A 1 163 ? 1.790 6.262 -15.879 1.00 97.94 163 SER A CA 1
ATOM 1242 C C . SER A 1 163 ? 2.971 6.753 -15.056 1.00 97.94 163 SER A C 1
ATOM 1244 O O . SER A 1 163 ? 2.851 6.909 -13.844 1.00 97.94 163 SER A O 1
ATOM 1246 N N . SER A 1 164 ? 4.072 7.094 -15.723 1.00 96.88 164 SER A N 1
ATOM 1247 C CA . SER A 1 164 ? 5.217 7.752 -15.088 1.00 96.88 164 SER A CA 1
ATOM 1248 C C . SER A 1 164 ? 4.835 9.103 -14.464 1.00 96.88 164 SER A C 1
ATOM 1250 O O . SER A 1 164 ? 4.000 9.837 -14.998 1.00 96.88 164 SER A O 1
ATOM 1252 N N . ILE A 1 165 ? 5.466 9.438 -13.340 1.00 95.44 165 ILE A N 1
ATOM 1253 C CA . ILE A 1 165 ? 5.420 10.749 -12.691 1.00 95.44 165 ILE A CA 1
ATOM 1254 C C . ILE A 1 165 ? 6.855 11.238 -12.514 1.00 95.44 165 ILE A C 1
ATOM 1256 O O . ILE A 1 165 ? 7.714 10.517 -12.012 1.00 95.44 165 ILE A O 1
ATOM 1260 N N . THR A 1 166 ? 7.101 12.505 -12.831 1.00 92.62 166 THR A N 1
ATOM 1261 C CA . THR A 1 166 ? 8.373 13.154 -12.509 1.00 92.62 166 THR A CA 1
ATOM 1262 C C . THR A 1 166 ? 8.341 13.702 -11.087 1.00 92.62 166 THR A C 1
ATOM 1264 O O . THR A 1 166 ? 7.519 14.562 -10.772 1.00 92.62 166 THR A O 1
ATOM 1267 N N . VAL A 1 167 ? 9.270 13.247 -10.244 1.00 92.62 167 VAL A N 1
ATOM 1268 C CA . VAL A 1 167 ? 9.476 13.762 -8.883 1.00 92.62 167 VAL A CA 1
ATOM 1269 C C . VAL A 1 167 ? 10.847 14.443 -8.816 1.00 92.62 167 VAL A C 1
ATOM 1271 O O . VAL A 1 167 ? 11.871 13.763 -8.760 1.00 92.62 167 VAL A O 1
ATOM 1274 N N . PRO A 1 168 ? 10.912 15.785 -8.857 1.00 89.25 168 PRO A N 1
ATOM 1275 C CA . PRO A 1 168 ? 12.181 16.500 -8.773 1.00 89.25 168 PRO A CA 1
ATOM 1276 C C . PRO A 1 168 ? 12.901 16.221 -7.452 1.00 89.25 168 PRO A C 1
ATOM 1278 O O . PRO A 1 168 ? 12.291 16.295 -6.390 1.00 89.25 168 PRO A O 1
ATOM 1281 N N . GLY A 1 169 ? 14.208 15.952 -7.512 1.00 83.88 169 GLY A N 1
ATOM 1282 C CA . GLY A 1 169 ? 15.030 15.721 -6.319 1.00 83.88 169 GLY A CA 1
ATOM 1283 C C . GLY A 1 169 ? 14.897 14.325 -5.707 1.00 83.88 169 GLY A C 1
ATOM 1284 O O . GLY A 1 169 ? 15.379 14.114 -4.597 1.00 83.88 169 GLY A O 1
ATOM 1285 N N . SER A 1 170 ? 14.265 13.377 -6.403 1.00 83.38 170 SER A N 1
ATOM 1286 C CA . SER A 1 170 ? 14.231 11.984 -5.968 1.00 83.38 170 SER A CA 1
ATOM 1287 C C . SER A 1 170 ? 15.588 11.285 -6.101 1.00 83.38 170 SER A C 1
ATOM 1289 O O . SER A 1 170 ? 16.480 11.720 -6.837 1.00 83.38 170 SER A O 1
ATOM 1291 N N . ARG A 1 171 ? 15.739 10.156 -5.403 1.00 85.25 171 ARG A N 1
ATOM 1292 C CA . ARG A 1 171 ? 16.931 9.302 -5.469 1.00 85.25 171 ARG A CA 1
ATOM 1293 C C . ARG A 1 171 ? 17.181 8.793 -6.898 1.00 85.25 171 ARG A C 1
ATOM 1295 O O . ARG A 1 171 ? 16.265 8.325 -7.574 1.00 85.25 171 ARG A O 1
ATOM 1302 N N . VAL A 1 172 ? 18.444 8.816 -7.335 1.00 84.38 172 VAL A N 1
ATOM 1303 C CA . VAL A 1 172 ? 18.884 8.226 -8.616 1.00 84.38 172 VAL A CA 1
ATOM 1304 C C . VAL A 1 172 ? 18.559 6.729 -8.650 1.00 84.38 172 VAL A C 1
ATOM 1306 O O . VAL A 1 172 ? 18.791 6.028 -7.667 1.00 84.38 172 VAL A O 1
ATOM 1309 N N . GLY A 1 173 ? 18.039 6.240 -9.780 1.00 84.12 173 GLY A N 1
ATOM 1310 C CA . GLY A 1 173 ? 17.598 4.845 -9.931 1.00 84.12 173 GLY A CA 1
ATOM 1311 C C . GLY A 1 173 ? 16.209 4.559 -9.352 1.00 84.12 173 GLY A C 1
ATOM 1312 O O . GLY A 1 173 ? 15.819 3.401 -9.251 1.00 84.12 173 GLY A O 1
ATOM 1313 N N . SER A 1 174 ? 15.469 5.604 -8.966 1.00 90.62 174 SER A N 1
ATOM 1314 C CA . SER A 1 174 ? 14.070 5.488 -8.547 1.00 90.62 174 SER A CA 1
ATOM 1315 C C . SER A 1 174 ? 13.171 6.059 -9.639 1.00 90.62 174 SER A C 1
ATOM 1317 O O . SER A 1 174 ? 13.351 7.203 -10.062 1.00 90.62 174 SER A O 1
ATOM 1319 N N . ALA A 1 175 ? 12.203 5.269 -10.088 1.00 95.06 175 ALA A N 1
ATOM 1320 C CA . ALA A 1 175 ? 11.126 5.720 -10.956 1.00 95.06 175 ALA A CA 1
ATOM 1321 C C . ALA A 1 175 ? 9.855 5.924 -10.125 1.00 95.06 175 ALA A C 1
ATOM 1323 O O . ALA A 1 175 ? 9.593 5.173 -9.190 1.00 95.06 175 ALA A O 1
ATOM 1324 N N . PHE A 1 176 ? 9.052 6.930 -10.465 1.00 97.06 176 PHE A N 1
ATOM 1325 C CA . PHE A 1 176 ? 7.771 7.171 -9.807 1.00 97.06 176 PHE A CA 1
ATOM 1326 C C . PHE A 1 176 ? 6.637 6.970 -10.791 1.00 97.06 176 PHE A C 1
ATOM 1328 O O . PHE A 1 176 ? 6.741 7.338 -11.960 1.00 97.06 176 PHE A O 1
ATOM 1335 N N . ALA A 1 177 ? 5.537 6.414 -10.300 1.00 97.81 177 ALA A N 1
ATOM 1336 C CA . ALA A 1 177 ? 4.379 6.121 -11.121 1.00 97.81 177 ALA A CA 1
ATOM 1337 C C . ALA A 1 177 ? 3.069 6.441 -10.401 1.00 97.81 177 ALA A C 1
ATOM 1339 O O . ALA A 1 177 ? 2.954 6.299 -9.183 1.00 97.81 177 ALA A O 1
ATOM 1340 N N . ALA A 1 178 ? 2.077 6.868 -11.176 1.00 98.31 178 ALA A N 1
ATOM 1341 C CA . ALA A 1 178 ? 0.680 6.942 -10.783 1.00 98.31 178 ALA A CA 1
ATOM 1342 C C . ALA A 1 178 ? 0.029 5.601 -11.115 1.00 98.31 178 ALA A C 1
ATOM 1344 O O . ALA A 1 178 ? 0.074 5.163 -12.268 1.00 98.31 178 ALA A O 1
ATOM 1345 N N . ALA A 1 179 ? -0.595 4.966 -10.129 1.00 98.50 179 ALA A N 1
ATOM 1346 C CA . ALA A 1 179 ? -1.384 3.774 -10.375 1.00 98.50 179 ALA A CA 1
ATOM 1347 C C . ALA A 1 179 ? -2.728 4.137 -11.010 1.00 98.50 179 ALA A C 1
ATOM 1349 O O . ALA A 1 179 ? -3.370 5.121 -10.628 1.00 98.50 179 ALA A O 1
ATOM 1350 N N . ALA A 1 180 ? -3.172 3.320 -11.961 1.00 98.31 180 ALA A N 1
ATOM 1351 C CA . ALA A 1 180 ? -4.516 3.430 -12.506 1.00 98.31 180 ALA A CA 1
ATOM 1352 C C . ALA A 1 180 ? -5.520 2.818 -11.521 1.00 98.31 180 ALA A C 1
ATOM 1354 O O . ALA A 1 180 ? -5.258 1.760 -10.951 1.00 98.31 180 ALA A O 1
ATOM 1355 N N . SER A 1 181 ? -6.673 3.461 -11.339 1.00 97.06 181 SER A N 1
ATOM 1356 C CA . SER A 1 181 ? -7.822 2.838 -10.672 1.00 97.06 181 SER A CA 1
ATOM 1357 C C . SER A 1 181 ? -8.494 1.897 -11.668 1.00 97.06 181 SER A C 1
ATOM 1359 O O . SER A 1 181 ? -8.983 2.362 -12.699 1.00 97.06 181 SER A O 1
ATOM 1361 N N . VAL A 1 182 ? -8.462 0.592 -11.400 1.00 96.62 182 VAL A N 1
ATOM 1362 C CA . VAL A 1 182 ? -8.997 -0.432 -12.317 1.00 96.62 182 VAL A CA 1
ATOM 1363 C C . VAL A 1 182 ? -10.397 -0.882 -11.908 1.00 96.62 182 VAL A C 1
ATOM 1365 O O . VAL A 1 182 ? -11.240 -1.115 -12.767 1.00 96.62 182 VAL A O 1
ATOM 1368 N N . GLU A 1 183 ? -10.668 -0.918 -10.604 1.00 96.19 183 GLU A N 1
ATOM 1369 C CA . GLU A 1 183 ? -11.959 -1.256 -9.997 1.00 96.19 183 GLU A CA 1
ATOM 1370 C C . GLU A 1 183 ? -12.105 -0.484 -8.671 1.00 96.19 183 GLU A C 1
ATOM 1372 O O . GLU A 1 183 ? -11.113 0.055 -8.171 1.00 96.19 183 GLU A O 1
ATOM 1377 N N . PRO A 1 184 ? -13.305 -0.395 -8.061 1.00 97.19 184 PRO A N 1
ATOM 1378 C CA . PRO A 1 184 ? -13.458 0.199 -6.734 1.00 97.19 184 PRO A CA 1
ATOM 1379 C C . PRO A 1 184 ? -12.449 -0.373 -5.733 1.00 97.19 184 PRO A C 1
ATOM 1381 O O . PRO A 1 184 ? -12.363 -1.579 -5.534 1.00 97.19 184 PRO A O 1
ATOM 1384 N N . GLY A 1 185 ? -11.669 0.506 -5.111 1.00 97.50 185 GLY A N 1
ATOM 1385 C CA . GLY A 1 185 ? -10.613 0.153 -4.170 1.00 97.50 185 GLY A CA 1
ATOM 1386 C C . GLY A 1 185 ? -9.331 -0.407 -4.783 1.00 97.50 185 GLY A C 1
ATOM 1387 O O . GLY A 1 185 ? -8.319 -0.416 -4.086 1.00 97.50 185 GLY A O 1
ATOM 1388 N N . VAL A 1 186 ? -9.337 -0.837 -6.047 1.00 98.50 186 VAL A N 1
ATOM 1389 C CA . VAL A 1 186 ? -8.212 -1.533 -6.679 1.00 98.50 186 VAL A CA 1
ATOM 1390 C C . VAL A 1 186 ? -7.423 -0.590 -7.578 1.00 98.50 186 VAL A C 1
ATOM 1392 O O . VAL A 1 186 ? -7.927 -0.066 -8.575 1.00 98.50 186 VAL A O 1
ATOM 1395 N N . PHE A 1 187 ? -6.145 -0.428 -7.253 1.00 98.69 187 PHE A N 1
ATOM 1396 C CA . PHE A 1 187 ? -5.183 0.355 -8.018 1.00 98.69 187 PHE A CA 1
ATOM 1397 C C . PHE A 1 187 ? -4.088 -0.553 -8.558 1.00 98.69 187 PHE A C 1
ATOM 1399 O O . PHE A 1 187 ? -3.619 -1.444 -7.849 1.00 98.69 187 PHE A O 1
ATOM 1406 N N . SER A 1 188 ? -3.654 -0.326 -9.796 1.00 98.62 188 SER A N 1
ATOM 1407 C CA . SER A 1 188 ? -2.628 -1.158 -10.417 1.00 98.62 188 SER A CA 1
ATOM 1408 C C . SER A 1 188 ? -1.610 -0.366 -11.227 1.00 98.62 188 SER A C 1
ATOM 1410 O O . SER A 1 188 ? -1.912 0.685 -11.800 1.00 98.62 188 SER A O 1
ATOM 1412 N N . ILE A 1 189 ? -0.391 -0.899 -11.248 1.00 98.56 189 ILE A N 1
ATOM 1413 C CA . ILE A 1 189 ? 0.684 -0.536 -12.166 1.00 98.56 189 ILE A CA 1
ATOM 1414 C C . ILE A 1 189 ? 1.151 -1.820 -12.836 1.00 98.56 189 ILE A C 1
ATOM 1416 O O . ILE A 1 189 ? 1.382 -2.817 -12.160 1.00 98.56 189 ILE A O 1
ATOM 1420 N N . ALA A 1 190 ? 1.324 -1.774 -14.149 1.00 98.38 190 ALA A N 1
ATOM 1421 C CA . ALA A 1 190 ? 1.983 -2.822 -14.908 1.00 98.38 190 ALA A CA 1
ATOM 1422 C C . ALA A 1 190 ? 3.073 -2.158 -15.743 1.00 98.38 190 ALA A C 1
ATOM 1424 O O . ALA A 1 190 ? 2.793 -1.250 -16.533 1.00 98.38 190 ALA A O 1
ATOM 1425 N N . ALA A 1 191 ? 4.321 -2.543 -15.486 1.00 97.81 191 ALA A N 1
ATOM 1426 C CA . ALA A 1 191 ? 5.476 -1.901 -16.089 1.00 97.81 191 ALA A CA 1
ATOM 1427 C C . ALA A 1 191 ? 6.637 -2.870 -16.301 1.00 97.81 191 ALA A C 1
ATOM 1429 O O . ALA A 1 191 ? 6.790 -3.863 -15.585 1.00 97.81 191 ALA A O 1
ATOM 1430 N N . ARG A 1 192 ? 7.500 -2.519 -17.251 1.00 97.00 192 ARG A N 1
ATOM 1431 C CA . ARG A 1 192 ? 8.731 -3.242 -17.575 1.00 97.00 192 ARG A CA 1
ATOM 1432 C C . ARG A 1 192 ? 9.865 -2.282 -17.928 1.00 97.00 192 ARG A C 1
ATOM 1434 O O . ARG A 1 192 ? 9.595 -1.226 -18.501 1.00 97.00 192 ARG A O 1
ATOM 1441 N N . PRO A 1 193 ? 11.127 -2.640 -17.655 1.00 96.56 193 PRO A N 1
ATOM 1442 C CA . PRO A 1 193 ? 12.284 -1.927 -18.186 1.00 96.56 193 PRO A CA 1
ATOM 1443 C C . PRO A 1 193 ? 12.267 -1.889 -19.715 1.00 96.56 193 PRO A C 1
ATOM 1445 O O . PRO A 1 193 ? 11.996 -2.907 -20.356 1.00 96.56 193 PRO A O 1
ATOM 1448 N N . SER A 1 194 ? 12.596 -0.746 -20.308 1.00 95.31 194 SER A N 1
ATOM 1449 C CA . SER A 1 194 ? 12.648 -0.577 -21.763 1.00 95.31 194 SER A CA 1
ATOM 1450 C C . SER A 1 194 ? 13.659 -1.531 -22.422 1.00 95.31 194 SER A C 1
ATOM 1452 O O . SER A 1 194 ? 13.369 -2.138 -23.458 1.00 95.31 194 SER A O 1
ATOM 1454 N N . GLY A 1 195 ? 14.809 -1.752 -21.774 1.00 93.88 195 GLY A N 1
ATOM 1455 C CA . GLY A 1 195 ? 15.849 -2.694 -22.187 1.00 93.88 195 GLY A CA 1
ATOM 1456 C C . GLY A 1 195 ? 15.586 -4.152 -21.791 1.00 93.88 195 GLY A C 1
ATOM 1457 O O . GLY A 1 195 ? 16.378 -5.033 -22.136 1.00 93.88 195 GLY A O 1
ATOM 1458 N N . GLY A 1 196 ? 14.474 -4.428 -21.106 1.00 94.88 196 GLY A N 1
ATOM 1459 C CA . GLY A 1 196 ? 14.157 -5.726 -20.514 1.00 94.88 196 GLY A CA 1
ATOM 1460 C C . GLY A 1 196 ? 14.821 -5.950 -19.151 1.00 94.88 196 GLY A C 1
ATOM 1461 O O . GLY A 1 196 ? 15.706 -5.215 -18.716 1.00 94.88 196 GLY A O 1
ATOM 1462 N N . TRP A 1 197 ? 14.373 -6.984 -18.442 1.00 96.12 197 TRP A N 1
ATOM 1463 C CA . TRP A 1 197 ? 14.798 -7.214 -17.059 1.00 96.12 197 TRP A CA 1
ATOM 1464 C C . TRP A 1 197 ? 16.259 -7.664 -16.927 1.00 96.12 197 TRP A C 1
ATOM 1466 O O . TRP A 1 197 ? 16.753 -8.486 -17.698 1.00 96.12 197 TRP A O 1
ATOM 1476 N N . ILE A 1 198 ? 16.957 -7.193 -15.893 1.00 94.75 198 ILE A N 1
ATOM 1477 C CA . ILE A 1 198 ? 18.332 -7.615 -15.596 1.00 94.75 198 ILE A CA 1
ATOM 1478 C C . ILE A 1 198 ? 18.287 -8.876 -14.725 1.00 94.75 198 ILE A C 1
ATOM 1480 O O . ILE A 1 198 ? 17.704 -8.866 -13.643 1.00 94.75 198 ILE A O 1
ATOM 1484 N N . ALA A 1 199 ? 18.899 -9.974 -15.175 1.00 94.75 199 ALA A N 1
ATOM 1485 C CA . ALA A 1 199 ? 18.964 -11.209 -14.389 1.00 94.75 199 ALA A CA 1
ATOM 1486 C C . ALA A 1 199 ? 19.659 -10.978 -13.036 1.00 94.75 199 ALA A C 1
ATOM 1488 O O . ALA A 1 199 ? 20.624 -10.219 -12.955 1.00 94.75 199 ALA A O 1
ATOM 1489 N N . SER A 1 200 ? 19.182 -11.655 -11.992 1.00 93.56 200 SER A N 1
ATOM 1490 C CA . SER A 1 200 ? 19.675 -11.533 -10.612 1.00 93.56 200 SER A CA 1
ATOM 1491 C C . SER A 1 200 ? 19.544 -10.129 -10.008 1.00 93.56 200 SER A C 1
ATOM 1493 O O . SER A 1 200 ? 20.142 -9.856 -8.968 1.00 93.56 200 SER A O 1
ATOM 1495 N N . SER A 1 201 ? 18.770 -9.238 -10.633 1.00 94.25 201 SER A N 1
ATOM 1496 C CA . SER A 1 201 ? 18.381 -7.969 -10.017 1.00 94.25 201 SER A CA 1
ATOM 1497 C C . SER A 1 201 ? 17.160 -8.155 -9.118 1.00 94.25 201 SER A C 1
ATOM 1499 O O . SER A 1 201 ? 16.446 -9.159 -9.204 1.00 94.25 201 SER A O 1
ATOM 1501 N N . MET A 1 202 ? 16.934 -7.178 -8.243 1.00 94.81 202 MET A N 1
ATOM 1502 C CA . MET A 1 202 ? 15.778 -7.141 -7.360 1.00 94.81 202 MET A CA 1
ATOM 1503 C C . MET A 1 202 ? 14.910 -5.955 -7.748 1.00 94.81 202 MET A C 1
ATOM 1505 O O . MET A 1 202 ? 15.381 -4.819 -7.742 1.00 94.81 202 MET A O 1
ATOM 1509 N N . PHE A 1 203 ? 13.653 -6.228 -8.077 1.00 96.06 203 PHE A N 1
ATOM 1510 C CA . PHE A 1 203 ? 12.653 -5.198 -8.305 1.00 96.06 203 PHE A CA 1
ATOM 1511 C C . PHE A 1 203 ? 11.934 -4.924 -6.990 1.00 96.06 203 PHE A C 1
ATOM 1513 O O . PHE A 1 203 ? 11.480 -5.860 -6.327 1.00 96.06 203 PHE A O 1
ATOM 1520 N N . ARG A 1 204 ? 11.869 -3.656 -6.584 1.00 97.62 204 ARG A N 1
ATOM 1521 C CA . ARG A 1 204 ? 11.284 -3.249 -5.303 1.00 97.62 204 ARG A CA 1
ATOM 1522 C C . ARG A 1 204 ? 10.309 -2.105 -5.490 1.00 97.62 204 ARG A C 1
ATOM 1524 O O . ARG A 1 204 ? 10.557 -1.209 -6.295 1.00 97.62 204 ARG A O 1
ATOM 1531 N N . VAL A 1 205 ? 9.243 -2.121 -4.701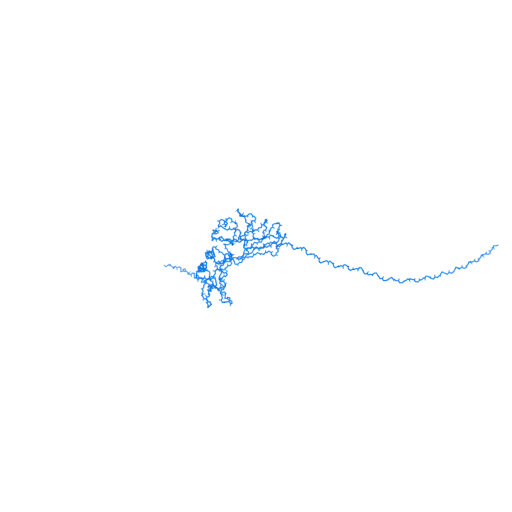 1.00 98.25 205 VAL A N 1
ATOM 1532 C CA . VAL A 1 205 ? 8.145 -1.164 -4.811 1.00 98.25 205 VAL A CA 1
ATOM 1533 C C . VAL A 1 205 ? 7.775 -0.634 -3.433 1.00 98.25 205 VAL A C 1
ATOM 1535 O O . VAL A 1 205 ? 7.429 -1.407 -2.538 1.00 98.25 205 VAL A O 1
ATOM 1538 N N . ALA A 1 206 ? 7.803 0.685 -3.278 1.00 98.06 206 ALA A N 1
ATOM 1539 C CA . ALA A 1 206 ? 7.157 1.373 -2.168 1.00 98.06 206 ALA A CA 1
ATOM 1540 C C . ALA A 1 206 ? 5.789 1.909 -2.606 1.00 98.06 206 ALA A C 1
ATOM 1542 O O . ALA A 1 206 ? 5.624 2.363 -3.742 1.00 98.06 206 ALA A O 1
ATOM 1543 N N . ILE A 1 207 ? 4.806 1.854 -1.706 1.00 98.44 207 ILE A N 1
ATOM 1544 C CA . ILE A 1 207 ? 3.417 2.243 -1.975 1.00 98.44 207 ILE A CA 1
ATOM 1545 C C . ILE A 1 207 ? 3.095 3.516 -1.196 1.00 98.44 207 ILE A C 1
ATOM 1547 O O . ILE A 1 207 ? 3.222 3.572 0.025 1.00 98.44 207 ILE A O 1
ATOM 1551 N N . LEU A 1 208 ? 2.639 4.538 -1.913 1.00 97.81 208 LEU A N 1
ATOM 1552 C CA . LEU A 1 208 ? 2.332 5.850 -1.370 1.00 97.81 208 LEU A CA 1
ATOM 1553 C C . LEU A 1 208 ? 0.855 6.142 -1.608 1.00 97.81 208 LEU A C 1
ATOM 1555 O O . LEU A 1 208 ? 0.399 6.237 -2.749 1.00 97.81 208 LEU A O 1
ATOM 1559 N N . VAL A 1 209 ? 0.097 6.286 -0.528 1.00 97.94 209 VAL A N 1
ATOM 1560 C CA . VAL A 1 209 ? -1.340 6.554 -0.596 1.00 97.94 209 VAL A CA 1
ATOM 1561 C C . VAL A 1 209 ? -1.595 8.005 -0.244 1.00 97.94 209 VAL A C 1
ATOM 1563 O O . VAL A 1 209 ? -1.176 8.495 0.806 1.00 97.94 209 VAL A O 1
ATOM 1566 N N . GLU A 1 210 ? -2.316 8.695 -1.119 1.00 96.25 210 GLU A N 1
ATOM 1567 C CA . GLU A 1 210 ? -2.711 10.079 -0.906 1.00 96.25 210 GLU A CA 1
ATOM 1568 C C . GLU A 1 210 ? -4.231 10.207 -0.947 1.00 96.25 210 GLU A C 1
ATOM 1570 O O . GLU A 1 210 ? -4.901 9.648 -1.817 1.00 96.25 210 GLU A O 1
ATOM 1575 N N . THR A 1 211 ? -4.797 10.965 -0.010 1.00 97.50 211 THR A N 1
ATOM 1576 C CA . THR A 1 211 ? -6.217 11.321 -0.026 1.00 97.50 211 THR A CA 1
ATOM 1577 C C . THR A 1 211 ? -6.431 12.812 -0.201 1.00 97.50 211 THR A C 1
ATOM 1579 O O . THR A 1 211 ? -5.559 13.640 0.062 1.00 97.50 211 THR A O 1
ATOM 1582 N N . PHE A 1 212 ? -7.642 13.171 -0.617 1.00 96.25 212 PHE A N 1
ATOM 1583 C CA . PHE A 1 212 ? -7.988 14.546 -0.944 1.00 96.25 212 PHE A CA 1
ATOM 1584 C C . PHE A 1 212 ? -9.238 14.994 -0.190 1.00 96.25 212 PHE A C 1
ATOM 1586 O O . PHE A 1 212 ? -10.151 14.215 0.104 1.00 96.25 212 PHE A O 1
ATOM 1593 N N . THR A 1 213 ? -9.292 16.281 0.136 1.00 93.12 213 THR A N 1
ATOM 1594 C CA . THR A 1 213 ? -10.517 16.932 0.606 1.00 93.12 213 THR A CA 1
ATOM 1595 C C . THR A 1 213 ? -11.576 16.954 -0.501 1.00 93.12 213 THR A C 1
ATOM 1597 O O . THR A 1 213 ? -11.314 16.627 -1.659 1.00 93.12 213 THR A O 1
ATOM 1600 N N . PHE A 1 214 ? -12.795 17.388 -0.165 1.00 88.94 214 PHE A N 1
ATOM 1601 C CA . PHE A 1 214 ? -13.845 17.618 -1.164 1.00 88.94 214 PHE A CA 1
ATOM 1602 C C . PHE A 1 214 ? -13.398 18.585 -2.274 1.00 88.94 214 PHE A C 1
ATOM 1604 O O . PHE A 1 214 ? -13.767 18.399 -3.427 1.00 88.94 214 PHE A O 1
ATOM 1611 N N . SER A 1 215 ? -12.570 19.576 -1.932 1.00 91.56 215 SER A N 1
ATOM 1612 C CA . SER A 1 215 ? -12.005 20.554 -2.867 1.00 91.56 215 SER A CA 1
ATOM 1613 C C . SER A 1 215 ? -10.813 20.031 -3.681 1.00 91.56 215 SER A C 1
ATOM 1615 O O . SER A 1 215 ? -10.211 20.807 -4.413 1.00 91.56 215 SER A O 1
ATOM 1617 N N . GLY A 1 216 ? -10.433 18.754 -3.540 1.00 91.00 216 GLY A N 1
ATOM 1618 C CA . GLY A 1 216 ? -9.287 18.176 -4.250 1.00 91.00 216 GLY A CA 1
ATOM 1619 C C . GLY A 1 216 ? -7.925 18.531 -3.647 1.00 91.00 216 GLY A C 1
ATOM 1620 O O . GLY A 1 216 ? -6.904 18.372 -4.303 1.00 91.00 216 GLY A O 1
ATOM 1621 N N . THR A 1 217 ? -7.876 19.014 -2.404 1.00 90.94 217 THR A N 1
ATOM 1622 C CA . THR A 1 217 ? -6.623 19.396 -1.738 1.00 90.94 217 THR A CA 1
ATOM 1623 C C . THR A 1 217 ? -6.056 18.220 -0.940 1.00 90.94 217 THR A C 1
ATOM 1625 O O . THR A 1 217 ? -6.775 17.609 -0.149 1.00 90.94 217 THR A O 1
ATOM 1628 N N . SER A 1 218 ? -4.765 17.926 -1.107 1.00 91.25 218 SER A N 1
ATOM 1629 C CA . SER A 1 218 ? -4.016 16.955 -0.292 1.00 91.25 218 SER A CA 1
ATOM 1630 C C . SER A 1 218 ? -3.007 17.697 0.589 1.00 91.25 218 SER A C 1
ATOM 1632 O O . SER A 1 218 ? -2.177 18.454 0.086 1.00 91.25 218 SER A O 1
ATOM 1634 N N . GLU A 1 219 ? -3.081 17.488 1.903 1.00 90.06 219 GLU A N 1
ATOM 1635 C CA . GLU A 1 219 ? -2.157 18.037 2.911 1.00 90.06 219 GLU A CA 1
ATOM 1636 C C . GLU A 1 219 ? -1.243 16.932 3.462 1.00 90.06 219 GLU A C 1
ATOM 1638 O O . GLU A 1 219 ? -1.520 15.754 3.257 1.00 90.06 219 GLU A O 1
ATOM 1643 N N . ALA A 1 220 ? -0.189 17.280 4.208 1.00 88.50 220 ALA A N 1
ATOM 1644 C CA . ALA A 1 220 ? 0.784 16.304 4.721 1.00 88.50 220 ALA A CA 1
ATOM 1645 C C . ALA A 1 220 ? 0.136 15.131 5.489 1.00 88.50 220 ALA A C 1
ATOM 1647 O O . ALA A 1 220 ? 0.480 13.979 5.265 1.00 88.50 220 ALA A O 1
ATOM 1648 N N . LEU A 1 221 ? -0.880 15.400 6.319 1.00 92.25 221 LEU A N 1
ATOM 1649 C CA . LEU A 1 221 ? -1.614 14.372 7.077 1.00 92.25 221 LEU A CA 1
ATOM 1650 C C . LEU A 1 221 ? -2.585 13.525 6.236 1.00 92.25 221 LEU A C 1
ATOM 1652 O O . LEU A 1 221 ? -3.346 12.744 6.797 1.00 92.25 221 LEU A O 1
ATOM 1656 N N . ARG A 1 222 ? -2.615 13.704 4.914 1.00 95.19 222 ARG A N 1
ATOM 1657 C CA . ARG A 1 222 ? -3.386 12.891 3.963 1.00 95.19 222 ARG A CA 1
ATOM 1658 C C . ARG A 1 222 ? -2.497 12.049 3.056 1.00 95.19 222 ARG A C 1
ATOM 1660 O O . ARG A 1 222 ? -3.014 11.397 2.156 1.00 95.19 222 ARG A O 1
ATOM 1667 N N . ARG A 1 223 ? -1.184 12.088 3.270 1.00 94.25 223 ARG A N 1
ATOM 1668 C CA . ARG A 1 223 ? -0.190 11.376 2.475 1.00 94.25 223 ARG A CA 1
ATOM 1669 C C . ARG A 1 223 ? 0.510 10.393 3.390 1.00 94.25 223 ARG A C 1
ATOM 1671 O O . ARG A 1 223 ? 1.054 10.798 4.414 1.00 94.25 223 ARG A O 1
ATOM 1678 N N . PHE A 1 224 ? 0.492 9.124 3.024 1.00 96.00 224 PHE A N 1
ATOM 1679 C CA . PHE A 1 224 ? 1.122 8.082 3.813 1.00 96.00 224 PHE A CA 1
ATOM 1680 C C . PHE A 1 224 ? 1.997 7.195 2.921 1.00 96.00 224 PHE A C 1
ATOM 1682 O O . PHE A 1 224 ? 1.460 6.554 2.014 1.00 96.00 224 PHE A O 1
ATOM 1689 N N . PRO A 1 225 ? 3.326 7.175 3.136 1.00 96.50 225 PRO A N 1
ATOM 1690 C CA . PRO A 1 225 ? 4.212 6.216 2.498 1.00 96.50 225 PRO A CA 1
ATOM 1691 C C . PRO A 1 225 ? 4.229 4.946 3.358 1.00 96.50 225 PRO A C 1
ATOM 1693 O O . PRO A 1 225 ? 4.749 4.963 4.473 1.00 96.50 225 PRO A O 1
ATOM 1696 N N . PHE A 1 226 ? 3.630 3.857 2.879 1.00 96.75 226 PHE A N 1
ATOM 1697 C CA . PHE A 1 226 ? 3.749 2.582 3.585 1.00 96.75 226 PHE A CA 1
ATOM 1698 C C . PHE A 1 226 ? 5.225 2.177 3.604 1.00 96.75 226 PHE A C 1
ATOM 1700 O O . PHE A 1 226 ? 5.856 2.117 2.548 1.00 96.75 226 PHE A O 1
ATOM 1707 N N . LEU A 1 227 ? 5.750 1.961 4.814 1.00 95.19 227 LEU A N 1
ATOM 1708 C CA . LEU A 1 227 ? 7.173 1.861 5.161 1.00 95.19 227 LEU A CA 1
ATOM 1709 C C . LEU A 1 227 ? 7.984 3.136 4.875 1.00 95.19 227 LEU A C 1
ATOM 1711 O O . LEU A 1 227 ? 8.437 3.792 5.815 1.00 95.19 227 LEU A O 1
ATOM 1715 N N . GLY A 1 228 ? 8.104 3.563 3.617 1.00 94.88 228 GLY A N 1
ATOM 1716 C CA . GLY A 1 228 ? 8.843 4.780 3.292 1.00 94.88 228 GLY A CA 1
ATOM 1717 C C . GLY A 1 228 ? 8.969 5.093 1.803 1.00 94.88 228 GLY A C 1
ATOM 1718 O O . GLY A 1 228 ? 8.606 4.305 0.939 1.00 94.88 228 GLY A O 1
ATOM 1719 N N . SER A 1 229 ? 9.477 6.285 1.490 1.00 96.25 229 SER A N 1
ATOM 1720 C CA . SER A 1 229 ? 9.789 6.731 0.127 1.00 96.25 229 SER A CA 1
ATOM 1721 C C . SER A 1 229 ? 10.930 7.747 0.147 1.00 96.25 229 SER A C 1
ATOM 1723 O O . SER A 1 229 ? 11.086 8.495 1.115 1.00 96.25 229 SER A O 1
ATOM 1725 N N . SER A 1 230 ? 11.720 7.795 -0.930 1.00 95.56 230 SER A N 1
ATOM 1726 C CA . SER A 1 230 ? 12.735 8.828 -1.130 1.00 95.56 230 SER A CA 1
ATOM 1727 C C . SER A 1 230 ? 12.186 10.142 -1.696 1.00 95.56 230 SER A C 1
ATOM 1729 O O . SER A 1 230 ? 12.931 11.124 -1.728 1.00 95.56 230 SER A O 1
ATOM 1731 N N . ASP A 1 231 ? 10.913 10.203 -2.115 1.00 95.12 231 ASP A N 1
ATOM 1732 C CA . ASP A 1 231 ? 10.300 11.450 -2.590 1.00 95.12 231 ASP A CA 1
ATOM 1733 C C . ASP A 1 231 ? 10.478 12.554 -1.523 1.00 95.12 231 ASP A C 1
ATOM 1735 O O . ASP A 1 231 ? 10.158 12.324 -0.348 1.00 95.12 231 ASP A O 1
ATOM 1739 N N . PRO A 1 232 ? 10.996 13.744 -1.899 1.00 93.50 232 PRO A N 1
ATOM 1740 C CA . PRO A 1 232 ? 11.258 14.854 -0.983 1.00 93.50 232 PRO A CA 1
ATOM 1741 C C . PRO A 1 232 ? 10.119 15.202 -0.025 1.00 93.50 232 PRO A C 1
ATOM 1743 O O . PRO A 1 232 ? 10.377 15.630 1.104 1.00 93.50 232 PRO A O 1
ATOM 1746 N N . ILE A 1 233 ? 8.857 15.010 -0.426 1.00 91.81 233 ILE A N 1
ATOM 1747 C CA . ILE A 1 233 ? 7.713 15.312 0.447 1.00 91.81 233 ILE A CA 1
ATOM 1748 C C . ILE A 1 233 ? 7.621 14.369 1.656 1.00 91.81 233 ILE A C 1
ATOM 1750 O O . ILE A 1 233 ? 7.007 14.736 2.655 1.00 91.81 233 ILE A O 1
ATOM 1754 N N . TYR A 1 234 ? 8.227 13.181 1.575 1.00 92.62 234 TYR A N 1
ATOM 1755 C CA . TYR A 1 234 ? 8.305 12.212 2.667 1.00 92.62 234 TYR A CA 1
ATOM 1756 C C . TYR A 1 234 ? 9.694 12.187 3.296 1.00 92.62 234 TYR A C 1
ATOM 1758 O O . TYR A 1 234 ? 9.802 12.143 4.520 1.00 92.62 234 TYR A O 1
ATOM 1766 N N . SER A 1 235 ? 10.762 12.274 2.503 1.00 92.31 235 SER A N 1
ATOM 1767 C CA . SER A 1 235 ? 12.121 12.219 3.048 1.00 92.31 235 SER A CA 1
ATOM 1768 C C . SER A 1 235 ? 12.478 13.438 3.901 1.00 92.31 235 SER A C 1
ATOM 1770 O O . SER A 1 235 ? 13.185 13.307 4.898 1.00 92.31 235 SER A O 1
ATOM 1772 N N . SER A 1 236 ? 11.874 14.602 3.632 1.00 90.31 236 SER A N 1
ATOM 1773 C CA . SER A 1 236 ? 11.936 15.763 4.538 1.00 90.31 236 SER A CA 1
ATOM 1774 C C . SER A 1 236 ? 11.279 15.527 5.908 1.00 90.31 236 SER A C 1
ATOM 1776 O O . SER A 1 236 ? 11.575 16.249 6.858 1.00 90.31 236 SER A O 1
ATOM 1778 N N . LEU A 1 237 ? 10.417 14.512 6.031 1.00 88.62 237 LEU A N 1
ATOM 1779 C CA . LEU A 1 237 ? 9.787 14.082 7.283 1.00 88.62 237 LEU A CA 1
ATOM 1780 C C . LEU A 1 237 ? 10.560 12.942 7.971 1.00 88.62 237 LEU A C 1
ATOM 1782 O O . LEU A 1 237 ? 10.095 12.426 8.985 1.00 88.62 237 LEU A O 1
ATOM 1786 N N . GLY A 1 238 ? 11.723 12.555 7.436 1.00 90.31 238 GLY A N 1
ATOM 1787 C CA . GLY A 1 238 ? 12.582 11.505 7.987 1.00 90.31 238 GLY A CA 1
ATOM 1788 C C . GLY A 1 238 ? 12.377 10.116 7.379 1.00 90.31 238 GLY A C 1
ATOM 1789 O O . GLY A 1 238 ? 13.026 9.174 7.825 1.00 90.31 238 GLY A O 1
ATOM 1790 N N . TYR A 1 239 ? 11.517 9.971 6.367 1.00 92.25 239 TYR A N 1
ATOM 1791 C CA . TYR A 1 239 ? 11.396 8.709 5.635 1.00 92.25 239 TYR A CA 1
ATOM 1792 C C . TYR A 1 239 ? 12.595 8.478 4.707 1.00 92.25 239 TYR A C 1
ATOM 1794 O O . TYR A 1 239 ? 13.220 9.411 4.204 1.00 92.25 239 TYR A O 1
ATOM 1802 N N . SER A 1 240 ? 12.898 7.213 4.444 1.00 94.50 240 SER A N 1
ATOM 1803 C CA . SER A 1 240 ? 13.785 6.815 3.351 1.00 94.50 240 SER A CA 1
ATOM 1804 C C . SER A 1 240 ? 13.071 5.792 2.473 1.00 94.50 240 SER A C 1
ATOM 1806 O O . SER A 1 240 ? 11.969 5.364 2.810 1.00 94.50 240 SER A O 1
ATOM 1808 N N . PHE A 1 241 ? 13.634 5.451 1.312 1.00 95.75 241 PHE A N 1
ATOM 1809 C CA . PHE A 1 241 ? 13.032 4.420 0.470 1.00 95.75 241 PHE A CA 1
ATOM 1810 C C . PHE A 1 241 ? 13.082 3.068 1.185 1.00 95.75 241 PHE A C 1
ATOM 1812 O O . PHE A 1 241 ? 14.158 2.491 1.352 1.00 95.75 241 PHE A O 1
ATOM 1819 N N . GLU A 1 242 ? 11.909 2.570 1.557 1.00 96.38 242 GLU A N 1
ATOM 1820 C CA . GLU A 1 242 ? 11.727 1.274 2.192 1.00 96.38 242 GLU A CA 1
ATOM 1821 C C . GLU A 1 242 ? 10.585 0.551 1.468 1.00 96.38 242 GLU A C 1
ATOM 1823 O O . GLU A 1 242 ? 9.441 1.005 1.509 1.00 96.38 242 GLU A O 1
ATOM 1828 N N . PRO A 1 243 ? 10.882 -0.511 0.702 1.00 96.88 243 PRO A N 1
ATOM 1829 C CA . PRO A 1 243 ? 9.891 -1.127 -0.162 1.00 96.88 243 PRO A CA 1
ATOM 1830 C C . PRO A 1 243 ? 8.958 -2.046 0.618 1.00 96.88 243 PRO A C 1
ATOM 1832 O O . PRO A 1 243 ? 9.406 -2.881 1.398 1.00 96.88 243 PRO A O 1
ATOM 1835 N N . LEU A 1 244 ? 7.665 -1.965 0.312 1.00 97.56 244 LEU A N 1
ATOM 1836 C CA . LEU A 1 244 ? 6.666 -2.890 0.842 1.00 97.56 244 LEU A CA 1
ATOM 1837 C C . LEU A 1 244 ? 6.642 -4.212 0.063 1.00 97.56 244 LEU A C 1
ATOM 1839 O O . LEU A 1 244 ? 6.354 -5.265 0.624 1.00 97.56 244 LEU A O 1
ATOM 1843 N N . LEU A 1 245 ? 6.943 -4.168 -1.238 1.00 98.00 245 LEU A N 1
ATOM 1844 C CA . LEU A 1 245 ? 6.932 -5.336 -2.117 1.00 98.00 245 LEU A CA 1
ATOM 1845 C C . LEU A 1 245 ? 8.287 -5.503 -2.796 1.00 98.00 245 LEU A C 1
ATOM 1847 O O . LEU A 1 245 ? 8.940 -4.525 -3.170 1.00 98.00 245 LEU A O 1
ATOM 1851 N N . SER A 1 246 ? 8.697 -6.751 -3.005 1.00 97.25 246 SER A N 1
ATOM 1852 C CA . SER A 1 246 ? 9.889 -7.057 -3.790 1.00 97.25 246 SER A CA 1
ATOM 1853 C C . SER A 1 246 ? 9.784 -8.404 -4.490 1.00 97.25 246 SER A C 1
ATOM 1855 O O . SER A 1 246 ? 9.080 -9.304 -4.032 1.00 97.25 246 SER A O 1
ATOM 1857 N N . CYS A 1 247 ? 10.480 -8.536 -5.614 1.00 95.81 247 CYS A N 1
ATOM 1858 C CA . CYS A 1 247 ? 10.660 -9.805 -6.298 1.00 95.81 247 CYS A CA 1
ATOM 1859 C C . CYS A 1 247 ? 12.069 -9.888 -6.896 1.00 95.81 247 CYS A C 1
ATOM 1861 O O . CYS A 1 247 ? 12.646 -8.889 -7.338 1.00 95.81 247 CYS A O 1
ATOM 1863 N N . ASN A 1 248 ? 12.627 -11.096 -6.910 1.00 96.31 248 ASN A N 1
ATOM 1864 C CA . ASN A 1 248 ? 13.900 -11.369 -7.564 1.00 96.31 248 ASN A CA 1
ATOM 1865 C C . ASN A 1 248 ? 13.652 -11.697 -9.032 1.00 96.31 248 ASN A C 1
ATOM 1867 O O . ASN A 1 248 ? 12.754 -12.476 -9.340 1.00 96.31 248 ASN A O 1
ATOM 1871 N N . VAL A 1 249 ? 14.482 -11.157 -9.923 1.00 96.06 249 VAL A N 1
ATOM 1872 C CA . VAL A 1 249 ? 14.445 -11.485 -11.349 1.00 96.06 249 VAL A CA 1
ATOM 1873 C C . VAL A 1 249 ? 15.319 -12.719 -11.591 1.00 96.06 249 VAL A C 1
ATOM 1875 O O . VAL A 1 249 ? 16.551 -12.603 -11.582 1.00 96.06 249 VAL A O 1
ATOM 1878 N N . PRO A 1 250 ? 14.745 -13.912 -11.821 1.00 95.38 250 PRO A N 1
ATOM 1879 C CA . PRO A 1 250 ? 15.535 -15.093 -12.133 1.00 95.38 250 PRO A CA 1
ATOM 1880 C C . PRO A 1 250 ? 16.245 -14.943 -13.490 1.00 95.38 250 PRO A C 1
ATOM 1882 O O . PRO A 1 250 ? 15.806 -14.176 -14.354 1.00 95.38 250 PRO A O 1
ATOM 1885 N N . PRO A 1 251 ? 17.343 -15.678 -13.729 1.00 93.56 251 PRO A N 1
ATOM 1886 C CA . PRO A 1 251 ? 17.901 -15.796 -15.070 1.00 93.56 251 PRO A CA 1
ATOM 1887 C C . PRO A 1 251 ? 16.884 -16.445 -16.019 1.00 93.56 251 PRO A C 1
ATOM 1889 O O . PRO A 1 251 ? 16.041 -17.235 -15.594 1.00 93.56 251 PRO A O 1
ATOM 1892 N N . ALA A 1 252 ? 16.979 -16.137 -17.315 1.00 89.12 252 ALA A N 1
ATOM 1893 C CA . ALA A 1 252 ? 16.205 -16.854 -18.322 1.00 89.12 252 ALA A CA 1
ATOM 1894 C C . ALA A 1 252 ? 16.516 -18.355 -18.244 1.00 89.12 252 ALA A C 1
ATOM 1896 O O . ALA A 1 252 ? 17.685 -18.743 -18.145 1.00 89.12 252 ALA A O 1
ATOM 1897 N N . SER A 1 253 ? 15.482 -19.196 -18.301 1.00 81.75 253 SER A N 1
ATOM 1898 C CA . SER A 1 253 ? 15.688 -20.637 -18.401 1.00 81.75 253 SER A CA 1
ATOM 1899 C C . SER A 1 253 ? 16.504 -20.944 -19.661 1.00 81.75 253 SER A C 1
ATOM 1901 O O . SER A 1 253 ? 16.246 -20.345 -20.711 1.00 81.75 253 SER A O 1
ATOM 1903 N N . PRO A 1 254 ? 17.493 -21.854 -19.588 1.00 76.38 254 PRO A N 1
ATOM 1904 C CA . PRO A 1 254 ? 18.205 -22.276 -20.780 1.00 76.38 254 PRO A CA 1
ATOM 1905 C C . PRO A 1 254 ? 17.195 -22.830 -21.793 1.00 76.38 254 PRO A C 1
ATOM 1907 O O . PRO A 1 254 ? 16.209 -23.454 -21.384 1.00 76.38 254 PRO A O 1
ATOM 1910 N N . PRO A 1 255 ? 17.412 -22.609 -23.102 1.00 73.06 255 PRO A N 1
ATOM 1911 C CA . PRO A 1 255 ? 16.555 -23.200 -24.116 1.00 73.06 255 PRO A CA 1
ATOM 1912 C C . PRO A 1 255 ? 16.499 -24.708 -23.874 1.00 73.06 255 PRO A C 1
ATOM 1914 O O . PRO A 1 255 ? 17.538 -25.346 -23.689 1.00 73.06 255 PRO A O 1
ATOM 1917 N N . SER A 1 256 ? 15.290 -25.269 -23.827 1.00 69.75 256 SER A N 1
ATOM 1918 C CA . SER A 1 256 ? 15.113 -26.711 -23.709 1.00 69.75 256 SER A CA 1
ATOM 1919 C C . SER A 1 256 ? 15.875 -27.364 -24.856 1.00 69.75 256 SER A C 1
ATOM 1921 O O . SER A 1 256 ? 15.541 -27.148 -26.021 1.00 69.75 256 SER A O 1
ATOM 1923 N N . ILE A 1 257 ? 16.931 -28.117 -24.539 1.00 69.62 257 ILE A N 1
ATOM 1924 C CA . ILE A 1 257 ? 17.633 -28.909 -25.545 1.00 69.62 257 ILE A CA 1
ATOM 1925 C C . ILE A 1 257 ? 16.585 -29.894 -26.072 1.00 69.62 257 ILE A C 1
ATOM 1927 O O . ILE A 1 257 ? 16.025 -30.644 -25.265 1.00 69.62 257 ILE A O 1
ATOM 1931 N N . PRO A 1 258 ? 16.253 -29.874 -27.376 1.00 74.62 258 PRO A N 1
ATOM 1932 C CA . PRO A 1 258 ? 15.323 -30.847 -27.917 1.00 74.62 258 PRO A CA 1
ATOM 1933 C C . PRO A 1 258 ? 15.857 -32.248 -27.593 1.00 74.62 258 PRO A C 1
ATOM 1935 O O . PRO A 1 258 ? 17.076 -32.450 -27.651 1.00 74.62 258 PRO A O 1
ATOM 1938 N N . PRO A 1 259 ? 14.992 -33.209 -27.219 1.00 74.56 259 PRO A N 1
ATOM 1939 C CA . PRO A 1 259 ? 15.439 -34.570 -26.965 1.00 74.56 259 PRO A CA 1
ATOM 1940 C C . PRO A 1 259 ? 16.271 -35.028 -28.162 1.00 74.56 259 PRO A C 1
ATOM 1942 O O . PRO A 1 259 ? 15.845 -34.881 -29.310 1.00 74.56 259 PRO A O 1
ATOM 1945 N N . SER A 1 260 ? 17.491 -35.502 -27.891 1.00 70.31 260 SER A N 1
ATOM 1946 C CA . SER A 1 260 ? 18.372 -36.018 -28.936 1.00 70.31 260 SER A CA 1
ATOM 1947 C C . SER A 1 260 ? 17.591 -37.047 -29.744 1.00 70.31 260 SER A C 1
ATOM 1949 O O . SER A 1 260 ? 16.997 -37.959 -29.164 1.00 70.31 260 SER A O 1
ATOM 1951 N N . LEU A 1 261 ? 17.546 -36.858 -31.066 1.00 70.62 261 LEU A N 1
ATOM 1952 C CA . LEU A 1 261 ? 16.917 -37.812 -31.973 1.00 70.62 261 LEU A CA 1
ATOM 1953 C C . LEU A 1 261 ? 17.457 -39.215 -31.646 1.00 70.62 261 LEU A C 1
ATOM 1955 O O . LEU A 1 261 ? 18.668 -39.351 -31.435 1.00 70.62 261 LEU A O 1
ATOM 1959 N N . PRO A 1 262 ? 16.596 -40.245 -31.566 1.00 77.19 262 PRO A N 1
ATOM 1960 C CA . PRO A 1 262 ? 17.058 -41.601 -31.313 1.00 77.19 262 PRO A CA 1
ATOM 1961 C C . PRO A 1 262 ? 18.117 -41.978 -32.360 1.00 77.19 262 PRO A C 1
ATOM 1963 O O . PRO A 1 262 ? 17.982 -41.577 -33.522 1.00 77.19 262 PRO A O 1
ATOM 1966 N N . PRO A 1 263 ? 19.178 -42.712 -31.974 1.00 72.31 263 PRO A N 1
ATOM 1967 C CA . PRO A 1 263 ? 20.216 -43.120 -32.908 1.00 72.31 263 PRO A CA 1
ATOM 1968 C C . PRO A 1 263 ? 19.568 -43.826 -34.099 1.00 72.31 263 PRO A C 1
ATOM 1970 O O . PRO A 1 263 ? 18.790 -44.767 -33.928 1.00 72.31 263 PRO A O 1
ATOM 1973 N N . VAL A 1 264 ? 19.862 -43.327 -35.303 1.00 72.44 264 VAL A N 1
ATOM 1974 C CA . VAL A 1 264 ? 19.416 -43.931 -36.560 1.00 72.44 264 VAL A CA 1
ATOM 1975 C C . VAL A 1 264 ? 19.835 -45.397 -36.527 1.00 72.44 264 VAL A C 1
ATOM 1977 O O . VAL A 1 264 ? 21.013 -45.701 -36.333 1.00 72.44 264 VAL A O 1
ATOM 1980 N N . ALA A 1 265 ? 18.857 -46.298 -36.649 1.00 73.88 265 ALA A N 1
ATOM 1981 C CA . ALA A 1 265 ? 19.112 -47.729 -36.663 1.00 73.88 265 ALA A CA 1
ATOM 1982 C C . ALA A 1 265 ? 20.171 -48.052 -37.735 1.00 73.88 265 ALA A C 1
ATOM 1984 O O . ALA A 1 265 ? 20.131 -47.459 -38.820 1.00 73.88 265 ALA A O 1
ATOM 1985 N N . PRO A 1 266 ? 21.122 -48.963 -37.457 1.00 73.81 266 PRO A N 1
ATOM 1986 C CA . PRO A 1 266 ? 22.084 -49.381 -38.464 1.00 73.81 266 PRO A CA 1
ATOM 1987 C C . PRO A 1 266 ? 21.331 -49.904 -39.697 1.00 73.81 266 PRO A C 1
ATOM 1989 O O . PRO A 1 266 ? 20.274 -50.528 -39.547 1.00 73.81 266 PRO A O 1
ATOM 1992 N N . PRO A 1 267 ? 21.837 -49.642 -40.914 1.00 75.56 267 PRO A N 1
ATOM 1993 C CA . PRO A 1 267 ? 21.201 -50.123 -42.130 1.00 75.56 267 PRO A CA 1
ATOM 1994 C C . PRO A 1 267 ? 21.019 -51.650 -42.060 1.00 75.56 267 PRO A C 1
ATOM 1996 O O . PRO A 1 267 ? 21.900 -52.344 -41.539 1.00 75.56 267 PRO A O 1
ATOM 1999 N N . PRO A 1 268 ? 19.889 -52.185 -42.557 1.00 74.00 268 PRO A N 1
ATOM 2000 C CA . PRO A 1 268 ? 19.641 -53.620 -42.554 1.00 74.00 268 PRO A CA 1
ATOM 2001 C C . PRO A 1 268 ? 20.770 -54.351 -43.286 1.00 74.00 268 PRO A C 1
ATOM 2003 O O . PRO A 1 268 ? 21.230 -53.912 -44.342 1.00 74.00 268 PRO A O 1
ATOM 2006 N N . SER A 1 269 ? 21.231 -55.461 -42.705 1.00 71.25 269 SER A N 1
ATOM 2007 C CA . SER A 1 269 ? 22.271 -56.298 -43.299 1.00 71.25 269 SER A CA 1
ATOM 2008 C C . SER A 1 269 ? 21.855 -56.761 -44.704 1.00 71.25 269 SER A C 1
ATOM 2010 O O . SER A 1 269 ? 20.684 -57.098 -44.905 1.00 71.25 269 SER A O 1
ATOM 2012 N N . PRO A 1 270 ? 22.781 -56.787 -45.681 1.00 73.25 270 PRO A N 1
ATOM 2013 C CA . PRO A 1 270 ? 22.468 -57.235 -47.030 1.00 73.25 270 PRO A CA 1
ATOM 2014 C C . PRO A 1 270 ? 22.015 -58.707 -47.024 1.00 73.25 270 PRO A C 1
ATOM 2016 O O . PRO A 1 270 ? 22.508 -59.496 -46.212 1.00 73.25 270 PRO A O 1
ATOM 2019 N N . PRO A 1 271 ? 21.082 -59.092 -47.913 1.00 75.88 271 PRO A N 1
ATOM 2020 C CA . PRO A 1 271 ? 20.620 -60.470 -48.017 1.00 75.88 271 PRO A CA 1
ATOM 2021 C C . PRO A 1 271 ? 21.766 -61.414 -48.428 1.00 75.88 271 PRO A C 1
ATOM 2023 O O . PRO A 1 271 ? 22.686 -60.991 -49.134 1.00 75.88 271 PRO A O 1
ATOM 2026 N N . PRO A 1 272 ? 21.724 -62.692 -48.009 1.00 68.00 272 PRO A N 1
ATOM 2027 C CA . PRO A 1 272 ? 22.735 -63.677 -48.376 1.00 68.00 272 PRO A CA 1
ATOM 2028 C C . PRO A 1 272 ? 22.773 -63.908 -49.893 1.00 68.00 272 PRO A C 1
ATOM 2030 O O . PRO A 1 272 ? 21.740 -63.951 -50.563 1.00 68.00 272 PRO A O 1
ATOM 2033 N N . SER A 1 273 ? 23.988 -64.063 -50.419 1.00 61.41 273 SER A N 1
ATOM 2034 C CA . SER A 1 273 ? 24.292 -64.264 -51.835 1.00 61.41 273 SER A CA 1
ATOM 2035 C C . SER A 1 273 ? 23.624 -65.525 -52.390 1.00 61.41 273 SER A C 1
ATOM 2037 O O . SER A 1 273 ? 23.727 -66.604 -51.804 1.00 61.41 273 SER A O 1
ATOM 2039 N N . SER A 1 274 ? 22.985 -65.403 -53.552 1.00 65.44 274 SER A N 1
ATOM 2040 C CA . SER A 1 274 ? 22.414 -66.516 -54.315 1.00 65.44 274 SER A CA 1
ATOM 2041 C C . SER A 1 274 ? 23.495 -67.527 -54.745 1.00 65.44 274 SER A C 1
ATOM 2043 O O . SER A 1 274 ? 24.621 -67.120 -55.044 1.00 65.44 274 SER A O 1
ATOM 2045 N N . PRO A 1 275 ? 23.176 -68.834 -54.828 1.00 71.06 275 PRO A N 1
ATOM 2046 C CA . PRO A 1 275 ? 24.115 -69.855 -55.290 1.00 71.06 275 PRO A CA 1
ATOM 2047 C C . PRO A 1 275 ? 24.470 -69.693 -56.783 1.00 71.06 275 PRO A C 1
ATOM 2049 O O . PRO A 1 275 ? 23.679 -69.133 -57.547 1.00 71.06 275 PRO A O 1
ATOM 2052 N N . PRO A 1 276 ? 25.648 -70.184 -57.216 1.00 65.12 276 PRO A N 1
ATOM 2053 C CA . PRO A 1 276 ? 26.133 -70.010 -58.582 1.00 65.12 276 PRO A CA 1
ATOM 2054 C C . PRO A 1 276 ? 25.313 -70.809 -59.607 1.00 65.12 276 PRO A C 1
ATOM 2056 O O . PRO A 1 276 ? 24.918 -71.950 -59.365 1.00 65.12 276 PRO A O 1
ATOM 2059 N N . SER A 1 277 ? 25.095 -70.197 -60.773 1.00 66.88 277 SER A N 1
ATOM 2060 C CA . SER A 1 277 ? 24.394 -70.785 -61.919 1.00 66.88 277 SER A CA 1
ATOM 2061 C C . SER A 1 277 ? 25.141 -71.989 -62.520 1.00 66.88 277 SER A C 1
ATOM 2063 O O . SER A 1 277 ? 26.375 -71.992 -62.540 1.00 66.88 277 SER A O 1
ATOM 2065 N N . PRO A 1 278 ? 24.425 -72.993 -63.064 1.00 67.25 278 PRO A N 1
ATOM 2066 C CA . PRO A 1 278 ? 25.040 -74.156 -63.697 1.00 67.25 278 PRO A CA 1
ATOM 2067 C C . PRO A 1 278 ? 25.727 -73.812 -65.031 1.00 67.25 278 PRO A C 1
ATOM 2069 O O . PRO A 1 278 ? 25.297 -72.924 -65.768 1.00 67.25 278 PRO A O 1
ATOM 2072 N N . LEU A 1 279 ? 26.805 -74.547 -65.322 1.00 65.75 279 LEU A N 1
ATOM 2073 C CA . LEU A 1 279 ? 27.652 -74.411 -66.513 1.00 65.75 279 LEU A CA 1
ATOM 2074 C C . LEU A 1 279 ? 26.896 -74.713 -67.826 1.00 65.75 279 LEU A C 1
ATOM 2076 O O . LEU A 1 279 ? 26.012 -75.572 -67.841 1.00 65.75 279 LEU A O 1
ATOM 2080 N N . PRO A 1 280 ? 27.269 -74.053 -68.941 1.00 73.12 280 PRO A N 1
ATOM 2081 C CA . PRO A 1 280 ? 26.645 -74.259 -70.244 1.00 73.12 280 PRO A CA 1
ATOM 2082 C C . PRO A 1 280 ? 27.047 -75.599 -70.898 1.00 73.12 280 PRO A C 1
ATOM 2084 O O . PRO A 1 280 ? 28.144 -76.106 -70.647 1.00 73.12 280 PRO A O 1
ATOM 2087 N N . PRO A 1 281 ? 26.186 -76.167 -71.766 1.00 69.38 281 PRO A N 1
ATOM 2088 C CA . PRO A 1 281 ? 26.467 -77.406 -72.487 1.00 69.38 281 PRO A CA 1
ATOM 2089 C C . PRO A 1 281 ? 27.477 -77.207 -73.638 1.00 69.38 281 PRO A C 1
ATOM 2091 O O . PRO A 1 281 ? 27.606 -76.098 -74.166 1.00 69.38 281 PRO A O 1
ATOM 2094 N N . PRO A 1 282 ? 28.191 -78.272 -74.054 1.00 71.12 282 PRO A N 1
ATOM 2095 C CA . PRO A 1 282 ? 29.217 -78.198 -75.093 1.00 71.12 282 PRO A CA 1
ATOM 2096 C C . PRO A 1 282 ? 28.641 -78.017 -76.516 1.00 71.12 282 PRO A C 1
ATOM 2098 O O . PRO A 1 282 ? 27.509 -78.429 -76.787 1.00 71.12 282 PRO A O 1
ATOM 2101 N N . PRO A 1 283 ? 29.420 -77.425 -77.445 1.00 72.31 283 PRO A N 1
ATOM 2102 C CA . PRO A 1 283 ? 28.981 -77.124 -78.807 1.00 72.31 283 PRO A CA 1
ATOM 2103 C C . PRO A 1 283 ? 28.900 -78.365 -79.711 1.00 72.31 283 PRO A C 1
ATOM 2105 O O . PRO A 1 283 ? 29.647 -79.330 -79.557 1.00 72.31 283 PRO A O 1
ATOM 2108 N N . SER A 1 284 ? 27.987 -78.309 -80.686 1.00 72.75 284 SER A N 1
ATOM 2109 C CA . SER A 1 284 ? 27.747 -79.364 -81.684 1.00 72.75 284 SER A CA 1
ATOM 2110 C C . SER A 1 284 ? 28.773 -79.342 -82.833 1.00 72.75 284 SER A C 1
ATOM 2112 O O . SER A 1 284 ? 29.279 -78.269 -83.170 1.00 72.75 284 SER A O 1
ATOM 2114 N N . PRO A 1 285 ? 29.074 -80.496 -83.463 1.00 70.19 285 PRO A N 1
ATOM 2115 C CA . PRO A 1 285 ? 30.046 -80.588 -84.551 1.00 70.19 285 PRO A CA 1
ATOM 2116 C C . PRO A 1 285 ? 29.524 -80.018 -85.888 1.00 70.19 285 PRO A C 1
ATOM 2118 O O . PRO A 1 285 ? 28.311 -79.977 -86.113 1.00 70.19 285 PRO A O 1
ATOM 2121 N N . PRO A 1 286 ? 30.431 -79.590 -86.789 1.00 75.31 286 PRO A N 1
ATOM 2122 C CA . PRO A 1 286 ? 30.079 -78.939 -88.048 1.00 75.31 286 PRO A CA 1
ATOM 2123 C C . PRO A 1 286 ? 29.602 -79.925 -89.136 1.00 75.31 286 PRO A C 1
ATOM 2125 O O . PRO A 1 286 ? 29.937 -81.112 -89.090 1.00 75.31 286 PRO A O 1
ATOM 2128 N N . PRO A 1 287 ? 28.846 -79.439 -90.140 1.00 69.31 287 PRO A N 1
ATOM 2129 C CA . PRO A 1 287 ? 28.307 -80.261 -91.221 1.00 69.31 287 PRO A CA 1
ATOM 2130 C C . PRO A 1 287 ? 29.348 -80.581 -92.317 1.00 69.31 287 PRO A C 1
ATOM 2132 O O . PRO A 1 287 ? 30.284 -79.8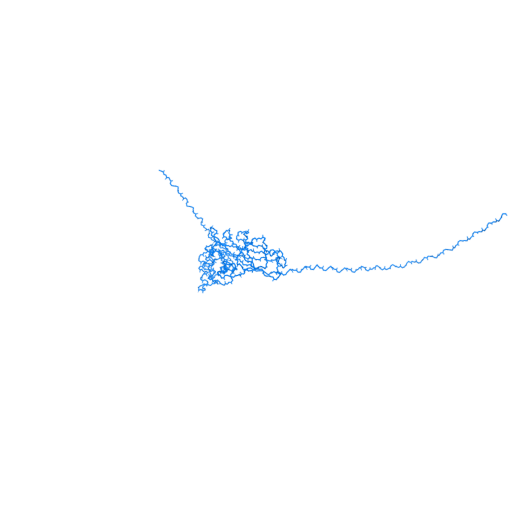04 -92.526 1.00 69.31 287 PRO A O 1
ATOM 2135 N N . PRO A 1 288 ? 29.184 -81.699 -93.054 1.00 69.00 288 PRO A N 1
ATOM 2136 C CA . PRO A 1 288 ? 30.097 -82.101 -94.124 1.00 69.00 288 PRO A CA 1
ATOM 2137 C C . PRO A 1 288 ? 29.917 -81.286 -95.416 1.00 69.00 288 PRO A C 1
ATOM 2139 O O . PRO A 1 288 ? 28.821 -80.835 -95.751 1.00 69.00 288 PRO A O 1
ATOM 2142 N N . SER A 1 289 ? 31.019 -81.116 -96.151 1.00 67.31 289 SER A N 1
ATOM 2143 C CA . SER A 1 289 ? 31.111 -80.330 -97.388 1.00 67.31 289 SER A CA 1
ATOM 2144 C C . SER A 1 289 ? 30.515 -81.045 -98.617 1.00 67.31 289 SER A C 1
ATOM 2146 O O . SER A 1 289 ? 30.568 -82.274 -98.690 1.00 67.31 289 SER A O 1
ATOM 2148 N N . PRO A 1 290 ? 29.986 -80.299 -99.608 1.00 70.94 290 PRO A N 1
ATOM 2149 C CA . PRO A 1 290 ? 29.383 -80.868 -100.814 1.00 70.94 290 PRO A CA 1
ATOM 2150 C C . PRO A 1 290 ? 30.422 -81.273 -101.885 1.00 70.94 290 PRO A C 1
ATOM 2152 O O . PRO A 1 290 ? 31.516 -80.704 -101.925 1.00 70.94 290 PRO A O 1
ATOM 2155 N N . PRO A 1 291 ? 30.088 -82.225 -102.780 1.00 69.62 291 PRO A N 1
ATOM 2156 C CA . PRO A 1 291 ? 30.983 -82.685 -103.841 1.00 69.62 291 PRO A CA 1
ATOM 2157 C C . PRO A 1 291 ? 31.004 -81.753 -105.077 1.00 69.62 291 PRO A C 1
ATOM 2159 O O . PRO A 1 291 ? 30.013 -81.073 -105.358 1.00 69.62 291 PRO A O 1
ATOM 2162 N N . PRO A 1 292 ? 32.113 -81.735 -105.843 1.00 69.44 292 PRO A N 1
ATOM 2163 C CA . PRO A 1 292 ? 32.275 -80.896 -107.031 1.00 69.44 292 PRO A CA 1
ATOM 2164 C C . PRO A 1 292 ? 31.534 -81.442 -108.265 1.00 69.44 292 PRO A C 1
ATOM 2166 O O . PRO A 1 292 ? 31.353 -82.648 -108.427 1.00 69.44 292 PRO A O 1
ATOM 2169 N N . SER A 1 293 ? 31.116 -80.529 -109.146 1.00 62.97 293 SER A N 1
ATOM 2170 C CA . SER A 1 293 ? 30.396 -80.820 -110.400 1.00 62.97 293 SER A CA 1
ATOM 2171 C C . SER A 1 293 ? 31.341 -81.187 -111.562 1.00 62.97 293 SER A C 1
ATOM 2173 O O . SER A 1 293 ? 32.492 -80.744 -111.556 1.00 62.97 293 SER A O 1
ATOM 2175 N N . PRO A 1 294 ? 30.880 -81.967 -112.563 1.00 56.81 294 PRO A N 1
ATOM 2176 C CA . PRO A 1 294 ? 31.714 -82.425 -113.674 1.00 56.81 294 PRO A CA 1
ATOM 2177 C C . PRO A 1 294 ? 31.883 -81.373 -114.795 1.00 56.81 294 PRO A C 1
ATOM 2179 O O . PRO A 1 294 ? 31.026 -80.499 -114.948 1.00 56.81 294 PRO A O 1
ATOM 2182 N N . PRO A 1 295 ? 32.980 -81.455 -115.575 1.00 64.62 295 PRO A N 1
ATOM 2183 C CA . PRO A 1 295 ? 33.322 -80.506 -116.639 1.00 64.62 295 PRO A CA 1
ATOM 2184 C C . PRO A 1 295 ? 32.590 -80.779 -117.978 1.00 64.62 295 PRO A C 1
ATOM 2186 O O . PRO A 1 295 ? 32.041 -81.870 -118.144 1.00 64.62 295 PRO A O 1
ATOM 2189 N N . PRO A 1 296 ? 32.574 -79.788 -118.898 1.00 59.16 296 PRO A N 1
ATOM 2190 C CA . PRO A 1 296 ? 31.844 -79.818 -120.175 1.00 59.16 296 PRO A CA 1
ATOM 2191 C C . PRO A 1 296 ? 32.436 -80.747 -121.243 1.00 59.16 296 PRO A C 1
ATOM 2193 O O . PRO A 1 296 ? 33.667 -80.982 -121.225 1.00 59.16 296 PRO A O 1
#